Protein AF-A0AAE0W6Z3-F1 (afdb_monome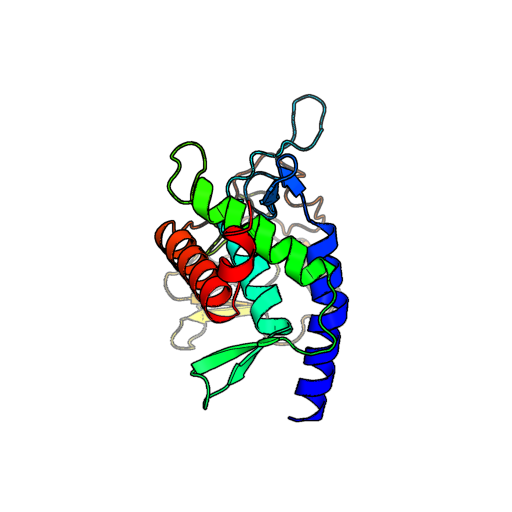r)

Organism: NCBI:txid2493646

Secondary structure (DSSP, 8-state):
-HHHHHHHHHHIIIIIHHHHHHT-EEETTTEEE---STTSSEE-TTSPEE---TTHHHHHHHHHHHHHHHHEEEETTTTEEEE-TT--HHHHHHHHHHHHHHHHHTT-TTS-----SEE-S--STTT-PPPP-SEEEETTSPBPSS-GGG----TTEEEE--S---HHHHHHHTTS-BTTB--------TTSS-----EE--HHHHHHHHHHHHHHHHHTTTHHHHTT-

pLDDT: mean 87.76, std 11.41, range [39.81, 98.56]

Solvent-accessible surface area (backbone atoms only — not comparable to full-atom values): 13330 Å² total; per-residue (Å²): 107,70,70,57,51,54,54,48,50,50,45,41,60,47,55,49,44,53,52,55,64,72,53,64,39,73,55,76,95,66,24,30,44,27,65,74,78,46,41,52,79,46,64,50,100,85,70,44,74,40,76,69,42,34,17,24,55,28,45,31,17,49,52,38,41,52,52,48,65,63,40,35,47,79,37,83,85,79,73,28,41,44,69,46,92,84,56,55,68,64,59,56,53,50,42,54,19,29,46,46,35,46,75,72,40,70,86,38,86,90,51,51,47,32,44,73,78,41,67,57,97,36,42,38,77,90,56,57,53,37,65,82,61,80,40,52,25,32,80,87,74,44,72,57,90,77,58,82,68,71,53,69,92,58,91,64,57,49,71,41,71,71,87,79,77,56,67,74,58,48,62,54,46,56,76,40,49,26,81,88,32,61,39,72,88,74,85,79,57,82,80,68,53,98,61,57,69,56,62,42,62,42,50,68,55,26,53,51,44,35,50,50,24,50,50,50,40,52,45,52,51,51,64,73,65,67,74,75,117

Structure (mmCIF, N/CA/C/O backbone):
data_AF-A0AAE0W6Z3-F1
#
_entry.id   AF-A0AAE0W6Z3-F1
#
loop_
_atom_site.group_PDB
_atom_site.id
_atom_site.type_symbol
_atom_site.label_atom_id
_atom_site.label_alt_id
_atom_site.label_comp_id
_atom_site.label_asym_id
_atom_site.label_entity_id
_atom_site.label_seq_id
_atom_site.pdbx_PDB_ins_code
_atom_site.Cartn_x
_atom_site.Cartn_y
_atom_site.Cartn_z
_atom_site.occupancy
_atom_site.B_iso_or_equiv
_atom_site.auth_seq_id
_atom_site.auth_comp_id
_atom_site.auth_asym_id
_atom_site.auth_atom_id
_atom_site.pdbx_PDB_model_num
ATOM 1 N N . MET A 1 1 ? -20.190 -15.561 -9.471 1.00 56.50 1 MET A N 1
ATOM 2 C CA . MET A 1 1 ? -20.103 -14.512 -8.435 1.00 56.50 1 MET A CA 1
ATOM 3 C C . MET A 1 1 ? -19.975 -15.105 -7.040 1.00 56.50 1 MET A C 1
ATOM 5 O O . MET A 1 1 ? -18.873 -15.016 -6.538 1.00 56.50 1 MET A O 1
ATOM 9 N N . ARG A 1 2 ? -20.969 -15.828 -6.494 1.00 62.75 2 ARG A N 1
ATOM 10 C CA . ARG A 1 2 ? -20.892 -16.453 -5.147 1.00 62.75 2 ARG A CA 1
ATOM 11 C C . ARG A 1 2 ? -19.582 -17.198 -4.839 1.00 62.75 2 ARG A C 1
ATOM 13 O O . ARG A 1 2 ? -18.903 -16.864 -3.891 1.00 62.75 2 ARG A O 1
ATOM 20 N N . LYS A 1 3 ? -19.139 -18.093 -5.733 1.00 66.00 3 LYS A N 1
ATOM 21 C CA . LYS A 1 3 ? -17.865 -18.818 -5.553 1.00 66.00 3 LYS A CA 1
ATOM 22 C C . LYS A 1 3 ? -16.633 -17.907 -5.457 1.00 66.00 3 LYS A C 1
ATOM 24 O O . LYS A 1 3 ? -15.701 -18.238 -4.746 1.00 66.00 3 LYS A O 1
ATOM 29 N N . VAL A 1 4 ? -16.602 -16.799 -6.199 1.00 68.69 4 VAL A N 1
ATOM 30 C CA . VAL A 1 4 ? -15.462 -15.862 -6.184 1.00 68.69 4 VAL A CA 1
ATOM 31 C C . VAL A 1 4 ? -15.456 -15.070 -4.882 1.00 68.69 4 VAL A C 1
ATOM 33 O O . VAL A 1 4 ? -14.401 -14.886 -4.295 1.00 68.69 4 VAL A O 1
ATOM 36 N N . GLU A 1 5 ? -16.632 -14.659 -4.414 1.00 69.75 5 GLU A N 1
ATOM 37 C CA . GLU A 1 5 ? -16.813 -13.997 -3.122 1.00 69.75 5 GLU A CA 1
ATOM 38 C C . GLU A 1 5 ? -16.400 -14.910 -1.961 1.00 69.75 5 GLU A C 1
ATOM 40 O O . GLU A 1 5 ? -15.640 -14.476 -1.103 1.00 69.75 5 GLU A O 1
ATOM 45 N N . ASP A 1 6 ? -16.775 -16.193 -2.003 1.00 75.00 6 ASP A N 1
ATOM 46 C CA . ASP A 1 6 ? -16.373 -17.183 -0.997 1.00 75.00 6 ASP A CA 1
ATOM 47 C C . ASP A 1 6 ? -14.843 -17.398 -0.988 1.00 75.00 6 ASP A C 1
ATOM 49 O O . ASP A 1 6 ? -14.209 -17.367 0.066 1.00 75.00 6 ASP A O 1
ATOM 53 N N . TYR A 1 7 ? -14.215 -17.569 -2.162 1.00 75.12 7 TYR A N 1
ATOM 54 C CA . TYR A 1 7 ? -12.759 -17.761 -2.258 1.00 75.12 7 TYR A CA 1
ATOM 55 C C . TYR A 1 7 ? -11.965 -16.520 -1.840 1.00 75.12 7 TYR A C 1
ATOM 57 O O . TYR A 1 7 ? -10.951 -16.641 -1.149 1.00 75.12 7 TYR A O 1
ATOM 65 N N . LEU A 1 8 ? -12.402 -15.331 -2.262 1.00 82.31 8 LEU A N 1
ATOM 66 C CA . LEU A 1 8 ? -11.745 -14.083 -1.888 1.00 82.31 8 LEU A CA 1
ATOM 67 C C . LEU A 1 8 ? -11.961 -13.782 -0.405 1.00 82.31 8 LEU A C 1
ATOM 69 O O . LEU A 1 8 ? -10.999 -13.436 0.271 1.00 82.31 8 LEU A O 1
ATOM 73 N N . GLY A 1 9 ? -13.172 -13.981 0.115 1.00 81.44 9 GLY A N 1
ATOM 74 C CA . GLY A 1 9 ? -13.491 -13.800 1.529 1.00 81.44 9 GLY A CA 1
ATOM 75 C C . GLY A 1 9 ? -12.604 -14.654 2.433 1.00 81.44 9 GLY A C 1
ATOM 76 O O . GLY A 1 9 ? -11.961 -14.120 3.335 1.00 81.44 9 GLY A O 1
ATOM 77 N N . GLU A 1 10 ? -12.474 -15.952 2.140 1.00 84.44 10 GLU A N 1
ATOM 78 C CA . GLU A 1 10 ? -11.577 -16.845 2.887 1.00 84.44 10 GLU A CA 1
ATOM 79 C C . GLU A 1 10 ? -10.108 -16.423 2.774 1.00 84.44 10 GLU A C 1
ATOM 81 O O . GLU A 1 10 ? -9.384 -16.416 3.770 1.00 84.44 10 GLU A O 1
ATOM 86 N N . SER A 1 11 ? -9.647 -16.034 1.582 1.00 90.38 11 SER A N 1
ATOM 87 C CA . SER A 1 11 ? -8.261 -15.591 1.404 1.00 90.38 11 SER A CA 1
ATOM 88 C C . SER A 1 11 ? -7.967 -14.283 2.148 1.00 90.38 11 SER A C 1
ATOM 90 O O . SER A 1 11 ? -6.864 -14.114 2.666 1.00 90.38 11 SER A O 1
ATOM 92 N N . LEU A 1 12 ? -8.928 -13.360 2.229 1.00 91.56 12 LEU A N 1
ATOM 93 C CA . LEU A 1 12 ? -8.781 -12.107 2.972 1.00 91.56 12 LEU A CA 1
ATOM 94 C C . LEU A 1 12 ? -8.795 -12.361 4.488 1.00 91.56 12 LEU A C 1
ATOM 96 O O . LEU A 1 12 ? -7.891 -11.928 5.210 1.00 91.56 12 LEU A O 1
ATOM 100 N N . LYS A 1 13 ? -9.770 -13.133 4.978 1.00 93.94 13 LYS A N 1
ATOM 101 C CA . LYS A 1 13 ? -9.876 -13.481 6.401 1.00 93.94 13 LYS A CA 1
ATOM 102 C C . LYS A 1 13 ? -8.697 -14.312 6.895 1.00 93.94 13 LYS A C 1
ATOM 104 O O . LYS A 1 13 ? -8.252 -14.115 8.016 1.00 93.94 13 LYS A O 1
ATOM 109 N N . ARG A 1 14 ? -8.144 -15.208 6.076 1.00 92.12 14 ARG A N 1
ATOM 110 C CA . ARG A 1 14 ? -6.993 -16.033 6.474 1.00 92.12 14 ARG A CA 1
ATOM 111 C C . ARG A 1 14 ? -5.668 -15.379 6.123 1.00 92.12 14 ARG A C 1
ATOM 113 O O . A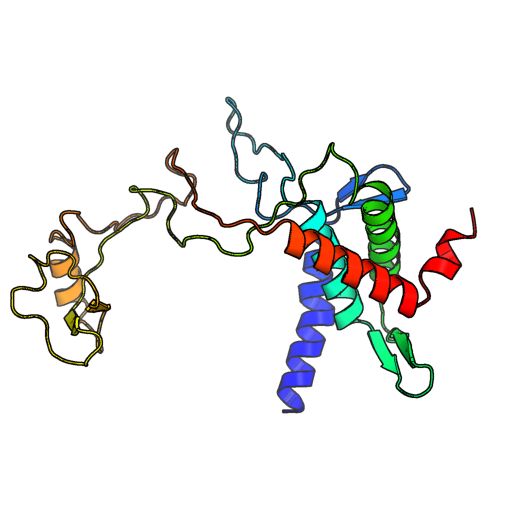RG A 1 14 ? -4.937 -14.948 7.007 1.00 92.12 14 ARG A O 1
ATOM 120 N N . ASN A 1 15 ? -5.354 -15.314 4.833 1.00 94.06 15 ASN A N 1
ATOM 121 C CA . ASN A 1 15 ? -4.004 -15.006 4.375 1.00 94.06 15 ASN A CA 1
ATOM 122 C C . ASN A 1 15 ? -3.688 -13.525 4.560 1.00 94.06 15 ASN A C 1
ATOM 124 O O . ASN A 1 15 ? -2.682 -13.208 5.179 1.00 94.06 15 ASN A O 1
ATOM 128 N N . MET A 1 16 ? -4.561 -12.622 4.100 1.00 95.50 16 MET A N 1
ATOM 129 C CA . MET A 1 16 ? -4.317 -11.183 4.255 1.00 95.50 16 MET A CA 1
ATOM 130 C C . MET A 1 16 ? -4.282 -10.785 5.734 1.00 95.50 16 MET A C 1
ATOM 132 O O . MET A 1 16 ? -3.380 -10.060 6.144 1.00 95.50 16 MET A O 1
ATOM 136 N N . THR A 1 17 ? -5.218 -11.287 6.546 1.00 97.12 17 THR A N 1
ATOM 137 C CA . THR A 1 17 ? -5.231 -11.010 7.991 1.00 97.12 17 THR A CA 1
ATOM 138 C C . THR A 1 17 ? -3.953 -11.510 8.660 1.00 97.12 17 THR A C 1
ATOM 140 O O . THR A 1 17 ? -3.298 -10.734 9.347 1.00 97.12 17 THR A O 1
ATOM 143 N N . ALA A 1 18 ? -3.545 -12.761 8.419 1.00 96.62 18 ALA A N 1
ATOM 144 C CA . ALA A 1 18 ? -2.305 -13.296 8.979 1.00 96.62 18 ALA A CA 1
ATOM 145 C C . ALA A 1 18 ? -1.075 -12.494 8.529 1.00 96.62 18 ALA A C 1
ATOM 147 O O . ALA A 1 18 ? -0.205 -12.202 9.345 1.00 96.62 18 ALA A O 1
ATOM 148 N N . THR A 1 19 ? -1.018 -12.096 7.254 1.00 96.00 19 THR A N 1
ATOM 149 C CA . THR A 1 19 ? 0.045 -11.230 6.740 1.00 96.00 19 THR A CA 1
ATOM 150 C C . THR A 1 19 ? 0.075 -9.911 7.501 1.00 96.00 19 THR A C 1
ATOM 152 O O . THR A 1 19 ? 1.105 -9.611 8.087 1.00 96.00 19 THR A O 1
ATOM 155 N N . ILE A 1 20 ? -1.035 -9.168 7.573 1.00 97.38 20 ILE A N 1
ATOM 156 C CA . ILE A 1 20 ? -1.089 -7.879 8.283 1.00 97.38 20 ILE A CA 1
ATOM 157 C C . ILE A 1 20 ? -0.659 -8.050 9.743 1.00 97.38 20 ILE A C 1
ATOM 159 O O . ILE A 1 20 ? 0.206 -7.318 10.209 1.00 97.38 20 ILE A O 1
ATOM 163 N N . LEU A 1 21 ? -1.200 -9.039 10.462 1.00 97.50 21 LEU A N 1
ATOM 164 C CA . LEU A 1 21 ? -0.883 -9.244 11.879 1.00 97.50 21 LEU A CA 1
ATOM 165 C C . LEU A 1 21 ? 0.597 -9.588 12.128 1.00 97.50 21 LEU A C 1
ATOM 167 O O . LEU A 1 21 ? 1.125 -9.242 13.182 1.00 97.50 21 LEU A O 1
ATOM 171 N N . ASN A 1 22 ? 1.289 -10.197 11.162 1.00 97.12 22 ASN A N 1
ATOM 172 C CA . ASN A 1 22 ? 2.727 -10.467 11.262 1.00 97.12 22 ASN A CA 1
ATOM 173 C C . ASN A 1 22 ? 3.604 -9.207 11.133 1.00 97.12 22 ASN A C 1
ATOM 175 O O . ASN A 1 22 ? 4.763 -9.249 11.542 1.00 97.12 22 ASN A O 1
ATOM 179 N N . TYR A 1 23 ? 3.077 -8.102 10.594 1.00 95.38 23 TYR A N 1
ATOM 180 C CA . TYR A 1 23 ? 3.792 -6.824 10.454 1.00 95.38 23 TYR A CA 1
ATOM 181 C C . TYR A 1 23 ? 3.533 -5.843 11.607 1.00 95.38 23 TYR A C 1
ATOM 183 O O . TYR A 1 23 ? 3.965 -4.696 11.545 1.00 95.38 23 TYR A O 1
ATOM 191 N N . VAL A 1 24 ? 2.834 -6.271 12.662 1.00 97.31 24 VAL A N 1
ATOM 192 C CA . VAL A 1 24 ? 2.564 -5.440 13.843 1.00 97.31 24 VAL A CA 1
ATOM 193 C C . VAL A 1 24 ? 3.869 -4.980 14.496 1.00 97.31 24 VAL A C 1
ATOM 195 O O . VAL A 1 24 ? 4.699 -5.799 14.895 1.00 97.31 24 VAL A O 1
ATOM 198 N N . ILE A 1 25 ? 4.005 -3.667 14.690 1.00 97.06 25 ILE A N 1
ATOM 199 C CA . ILE A 1 25 ? 5.081 -3.066 15.479 1.00 97.06 25 ILE A CA 1
ATOM 200 C C . ILE A 1 25 ? 4.469 -2.403 16.714 1.00 97.06 25 ILE A C 1
ATOM 202 O O . ILE A 1 25 ? 3.570 -1.569 16.609 1.00 97.06 25 ILE A O 1
ATOM 206 N N . TYR A 1 26 ? 4.945 -2.788 17.898 1.00 96.88 26 TYR A N 1
ATOM 207 C CA . TYR A 1 26 ? 4.467 -2.247 19.170 1.00 96.88 26 TYR A CA 1
ATOM 208 C C . TYR A 1 26 ? 5.213 -0.959 19.531 1.00 96.88 26 TYR A C 1
ATOM 210 O O . TYR A 1 26 ? 6.441 -0.959 19.629 1.00 96.88 26 TYR A O 1
ATOM 218 N N . ASP A 1 27 ? 4.462 0.109 19.797 1.00 94.12 27 ASP A N 1
ATOM 219 C CA . ASP A 1 27 ? 4.961 1.329 20.434 1.00 94.12 27 ASP A CA 1
ATOM 220 C C . ASP A 1 27 ? 4.498 1.356 21.894 1.00 94.12 27 ASP A C 1
ATOM 222 O O . ASP A 1 27 ? 3.367 1.730 22.237 1.00 94.12 27 ASP A O 1
ATOM 226 N N . GLY A 1 28 ? 5.362 0.833 22.763 1.00 92.62 28 GLY A N 1
ATOM 227 C CA . GLY A 1 28 ? 5.027 0.571 24.155 1.00 92.62 28 GLY A CA 1
ATOM 228 C C . GLY A 1 28 ? 3.864 -0.416 24.305 1.00 92.62 28 GLY A C 1
ATOM 229 O O . GLY A 1 28 ? 3.685 -1.341 23.516 1.00 92.62 28 GLY A O 1
ATOM 230 N N . ASN A 1 29 ? 3.064 -0.226 25.357 1.00 90.25 29 ASN A N 1
ATOM 231 C CA . ASN A 1 29 ? 1.968 -1.139 25.693 1.00 90.25 29 ASN A CA 1
ATOM 232 C C . ASN A 1 29 ? 0.617 -0.716 25.110 1.00 90.25 29 ASN A C 1
ATOM 234 O O . ASN A 1 29 ? -0.351 -1.455 25.268 1.00 90.25 29 ASN A O 1
ATOM 238 N N . THR A 1 30 ? 0.494 0.463 24.501 1.00 93.69 30 THR A N 1
ATOM 239 C CA . THR A 1 30 ? -0.811 1.077 24.182 1.00 93.69 30 THR A CA 1
ATOM 240 C C . THR A 1 30 ? -1.022 1.350 22.700 1.00 93.69 30 THR A C 1
ATOM 242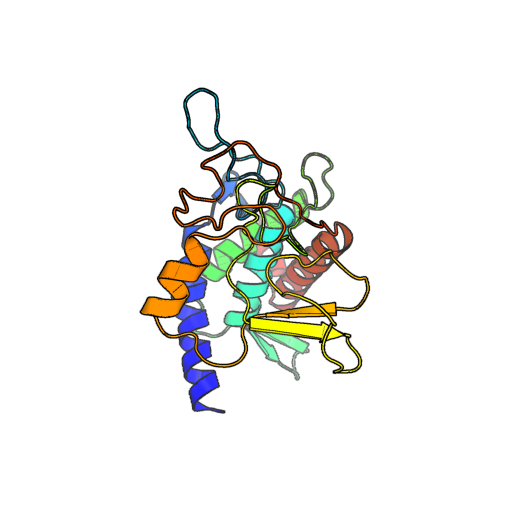 O O . THR A 1 30 ? -2.159 1.620 22.313 1.00 93.69 30 THR A O 1
ATOM 245 N N . MET A 1 31 ? 0.018 1.256 21.875 1.00 97.50 31 MET A N 1
ATOM 246 C CA . MET A 1 31 ? -0.036 1.633 20.468 1.00 97.50 31 MET A CA 1
ATOM 247 C C . MET A 1 31 ? 0.596 0.558 19.585 1.00 97.50 31 MET A C 1
ATOM 249 O O . MET A 1 31 ? 1.551 -0.112 19.975 1.00 97.50 31 MET A O 1
ATOM 253 N N . ILE A 1 32 ? 0.022 0.386 18.396 1.00 98.38 32 ILE A N 1
ATOM 254 C CA . ILE A 1 32 ? 0.547 -0.474 17.335 1.00 98.38 32 ILE A CA 1
ATOM 255 C C . ILE A 1 32 ? 0.595 0.349 16.056 1.00 98.38 32 ILE A C 1
ATOM 257 O O . ILE A 1 32 ? -0.394 0.991 15.710 1.00 98.38 32 ILE A O 1
ATOM 261 N N . TYR A 1 33 ? 1.695 0.277 15.322 1.00 97.75 33 TYR A N 1
ATOM 262 C CA . TYR A 1 33 ? 1.806 0.860 13.991 1.00 97.75 33 TYR A CA 1
ATOM 263 C C . TYR A 1 33 ? 2.352 -0.155 12.988 1.00 97.75 33 TYR A C 1
ATOM 265 O O . TYR A 1 33 ? 2.742 -1.269 13.345 1.00 97.75 33 TYR A O 1
ATOM 273 N N . PHE A 1 34 ? 2.336 0.254 11.724 1.00 96.62 34 PHE A N 1
ATOM 274 C CA . PHE A 1 34 ? 2.829 -0.507 10.587 1.00 96.62 34 PHE A CA 1
ATOM 275 C C . PHE A 1 34 ? 3.697 0.395 9.714 1.00 96.62 34 PHE A C 1
ATOM 277 O O . PHE A 1 34 ? 3.310 1.536 9.460 1.00 96.62 34 PHE A O 1
ATOM 284 N N . ASP A 1 35 ? 4.806 -0.162 9.240 1.00 93.50 35 ASP A N 1
ATOM 285 C CA . ASP A 1 35 ? 5.730 0.418 8.262 1.00 93.50 35 ASP A CA 1
ATOM 286 C C . ASP A 1 35 ? 5.777 -0.542 7.054 1.00 93.50 35 ASP A C 1
ATOM 288 O O . ASP A 1 35 ? 5.647 -1.758 7.258 1.00 93.50 35 ASP A O 1
ATOM 292 N N . ASP A 1 36 ? 5.882 -0.031 5.823 1.00 87.06 36 ASP A N 1
ATOM 293 C CA . ASP A 1 36 ? 5.908 -0.874 4.614 1.00 87.06 36 ASP A CA 1
ATOM 294 C C . ASP A 1 36 ? 6.850 -0.354 3.513 1.00 87.06 36 ASP A C 1
ATOM 296 O O . ASP A 1 36 ? 7.924 -0.919 3.296 1.00 87.06 36 ASP A O 1
ATOM 300 N N . PHE A 1 37 ? 6.449 0.680 2.763 1.00 83.94 37 PHE A N 1
ATOM 301 C CA . PHE A 1 37 ? 7.082 1.001 1.482 1.00 83.94 37 PHE A CA 1
ATOM 302 C C . PHE A 1 37 ? 8.094 2.148 1.581 1.00 83.94 37 PHE A C 1
ATOM 304 O O . PHE A 1 37 ? 9.231 2.012 1.121 1.00 83.94 37 PHE A O 1
ATOM 311 N N . LEU A 1 38 ? 7.701 3.296 2.141 1.00 86.69 38 LEU A N 1
ATOM 312 C CA . LEU A 1 38 ? 8.572 4.472 2.222 1.00 86.69 38 LEU A CA 1
ATOM 313 C C . LEU A 1 38 ? 9.407 4.476 3.503 1.00 86.69 38 LEU A C 1
ATOM 315 O O . LEU A 1 38 ? 8.882 4.546 4.616 1.00 86.69 38 LEU A O 1
ATOM 319 N N . GLY A 1 39 ? 10.727 4.502 3.320 1.00 81.44 39 GLY A N 1
ATOM 320 C CA . GLY A 1 39 ? 11.687 4.644 4.409 1.00 81.44 39 GLY A CA 1
ATOM 321 C C . GLY A 1 39 ? 12.171 3.331 5.025 1.00 81.44 39 GLY A C 1
ATOM 322 O O . GLY A 1 39 ? 12.855 3.398 6.038 1.00 81.44 39 GLY A O 1
ATOM 323 N N . ASP A 1 40 ? 11.866 2.171 4.432 1.00 77.06 40 ASP A N 1
ATOM 324 C CA . ASP A 1 40 ? 12.232 0.847 4.978 1.00 77.06 40 ASP A CA 1
ATOM 325 C C . ASP A 1 40 ? 13.210 0.049 4.098 1.00 77.06 40 ASP A C 1
ATOM 327 O O . ASP A 1 40 ? 13.464 -1.132 4.341 1.00 77.06 40 ASP A O 1
ATOM 331 N N . GLY A 1 41 ? 13.749 0.671 3.046 1.00 75.88 41 GLY A N 1
ATOM 332 C CA . GLY A 1 41 ? 14.627 0.021 2.066 1.00 75.88 41 GLY A CA 1
ATOM 333 C C . GLY A 1 41 ? 16.068 0.530 2.038 1.00 75.88 41 GLY A C 1
ATOM 334 O O . GLY A 1 41 ? 16.887 -0.047 1.318 1.00 75.88 41 GLY A O 1
ATOM 335 N N . ASP A 1 42 ? 16.371 1.594 2.783 1.00 78.62 42 ASP A N 1
ATOM 336 C CA . ASP A 1 42 ? 17.693 2.221 2.795 1.00 78.62 42 ASP A CA 1
ATOM 337 C C . ASP A 1 42 ? 18.677 1.421 3.648 1.00 78.62 42 ASP A C 1
ATOM 339 O O . ASP A 1 42 ? 18.282 0.734 4.589 1.00 78.62 42 ASP A O 1
ATOM 343 N N . LEU A 1 43 ? 19.966 1.498 3.312 1.00 82.94 43 LEU A N 1
ATOM 344 C CA . LEU A 1 43 ? 21.032 0.778 4.006 1.00 82.94 43 LEU A CA 1
ATOM 345 C C . LEU A 1 43 ? 21.987 1.756 4.700 1.00 82.94 43 LEU A C 1
ATOM 347 O O . LEU A 1 43 ? 22.340 2.790 4.129 1.00 82.94 43 LEU A O 1
ATOM 351 N N . ASP A 1 44 ? 22.417 1.422 5.915 1.00 83.69 44 ASP A N 1
ATOM 352 C CA . ASP A 1 44 ? 23.492 2.132 6.613 1.00 83.69 44 ASP A CA 1
ATOM 353 C C . ASP A 1 44 ? 24.886 1.766 6.060 1.00 83.69 44 ASP A C 1
ATOM 355 O O . ASP A 1 44 ? 25.029 0.981 5.117 1.00 83.69 44 ASP A O 1
ATOM 359 N N . ALA A 1 45 ? 25.940 2.361 6.630 1.00 87.81 45 ALA A N 1
ATOM 360 C CA . ALA A 1 45 ? 27.322 2.119 6.205 1.00 87.81 45 ALA A CA 1
ATOM 361 C C . ALA A 1 45 ? 27.780 0.665 6.442 1.00 87.81 45 ALA A C 1
ATOM 363 O O . ALA A 1 45 ? 28.740 0.203 5.821 1.00 87.81 45 ALA A O 1
ATOM 364 N N . GLU A 1 46 ? 27.083 -0.055 7.318 1.00 90.75 46 GLU A N 1
ATOM 365 C CA . GLU A 1 46 ? 27.291 -1.452 7.676 1.00 90.75 46 GLU A CA 1
ATOM 366 C C . GLU A 1 46 ? 26.360 -2.406 6.903 1.00 90.75 46 GLU A C 1
ATOM 368 O O . GLU A 1 46 ? 26.382 -3.614 7.147 1.00 90.75 46 GLU A O 1
ATOM 373 N N . ASN A 1 47 ? 25.601 -1.889 5.929 1.00 82.69 47 ASN A N 1
ATOM 374 C CA . ASN A 1 47 ? 24.677 -2.632 5.075 1.00 82.69 47 ASN A CA 1
ATOM 375 C C . ASN A 1 47 ? 23.465 -3.230 5.827 1.00 82.69 47 ASN A C 1
ATOM 377 O O . ASN A 1 47 ? 22.899 -4.238 5.392 1.00 82.69 47 ASN A O 1
ATOM 381 N N . ASN A 1 48 ? 23.044 -2.613 6.935 1.00 85.94 48 ASN A N 1
ATOM 382 C CA . ASN A 1 48 ? 21.788 -2.922 7.620 1.00 85.94 48 ASN A CA 1
ATOM 383 C C . ASN A 1 48 ? 20.661 -2.015 7.126 1.00 85.94 48 ASN A C 1
ATOM 385 O O . ASN A 1 48 ? 20.880 -0.846 6.822 1.00 85.94 48 ASN A O 1
ATOM 389 N N . THR A 1 49 ? 19.436 -2.537 7.112 1.00 82.50 49 THR A N 1
ATOM 390 C CA . THR A 1 49 ? 18.246 -1.761 6.756 1.00 82.50 49 THR A CA 1
ATOM 391 C C . THR A 1 49 ? 17.938 -0.686 7.796 1.00 82.50 49 THR A C 1
ATOM 393 O O . THR A 1 49 ? 17.740 -0.990 8.974 1.00 82.50 49 THR A O 1
ATOM 396 N N . ILE A 1 50 ? 17.836 0.561 7.345 1.00 85.38 50 ILE A N 1
ATOM 397 C CA . ILE A 1 50 ? 17.353 1.693 8.130 1.00 85.38 50 ILE A CA 1
ATOM 398 C C . ILE A 1 50 ? 15.832 1.775 7.980 1.00 85.38 50 ILE A C 1
ATOM 400 O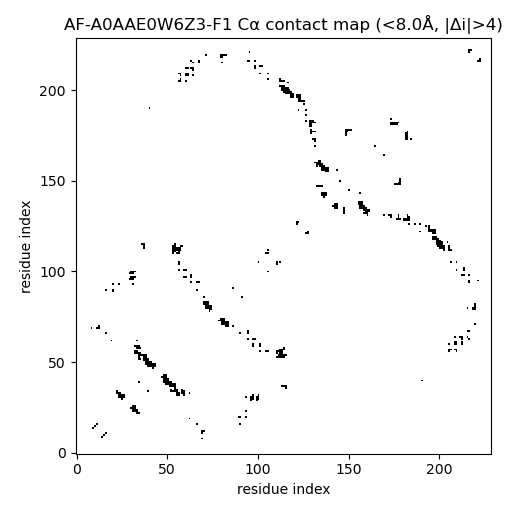 O . ILE A 1 50 ? 15.306 1.630 6.880 1.00 85.38 50 ILE A O 1
ATOM 404 N N . LYS A 1 51 ? 15.138 2.015 9.098 1.00 86.81 51 LYS A N 1
ATOM 405 C CA . LYS A 1 51 ? 13.685 2.214 9.144 1.00 86.81 51 LYS A CA 1
ATOM 406 C C . LYS A 1 51 ? 13.350 3.638 9.559 1.00 86.81 51 LYS A C 1
ATOM 408 O O . LYS A 1 51 ? 13.384 3.975 10.744 1.00 86.81 51 LYS A O 1
ATOM 413 N N . TYR A 1 52 ? 13.033 4.470 8.581 1.00 88.44 52 TYR A N 1
ATOM 414 C CA . TYR A 1 52 ? 12.546 5.828 8.783 1.00 88.44 52 TYR A CA 1
ATOM 415 C C . TYR A 1 52 ? 11.029 5.862 9.028 1.00 88.44 52 TYR A C 1
ATOM 417 O O . TYR A 1 52 ? 10.564 6.739 9.757 1.00 88.44 52 TYR A O 1
ATOM 425 N N . GLY A 1 53 ? 10.270 4.893 8.492 1.00 90.81 53 GLY A N 1
ATOM 426 C CA . GLY A 1 53 ? 8.810 4.814 8.630 1.00 90.81 53 GLY A CA 1
ATOM 427 C C . GLY A 1 53 ? 8.101 6.045 8.070 1.00 90.81 53 GLY A C 1
ATOM 428 O O . GLY A 1 53 ? 7.269 6.661 8.741 1.00 90.81 53 GLY A O 1
ATOM 429 N N . GLU A 1 54 ? 8.470 6.452 6.857 1.00 92.44 54 GLU A N 1
ATOM 430 C CA . GLU A 1 54 ? 7.977 7.689 6.252 1.00 92.44 54 GLU A CA 1
ATOM 431 C C . GLU A 1 54 ? 6.501 7.581 5.848 1.00 92.44 54 GLU A C 1
ATOM 433 O O . GLU A 1 54 ? 5.795 8.589 5.859 1.00 92.44 54 GLU A O 1
ATOM 438 N N . ASP A 1 55 ? 6.008 6.372 5.554 1.00 94.31 55 ASP A N 1
ATOM 439 C CA . ASP A 1 55 ? 4.590 6.103 5.284 1.00 94.31 55 ASP A CA 1
ATOM 440 C C . ASP A 1 55 ? 3.804 5.541 6.478 1.00 94.31 55 ASP A C 1
ATOM 442 O O . ASP A 1 55 ? 2.627 5.204 6.333 1.00 94.31 55 ASP A O 1
ATOM 446 N N . ARG A 1 56 ? 4.395 5.507 7.680 1.00 96.19 56 ARG A N 1
ATOM 447 C CA . ARG A 1 56 ? 3.829 4.867 8.882 1.00 96.19 56 ARG A CA 1
ATOM 448 C C . ARG A 1 56 ? 2.371 5.226 9.155 1.00 96.19 56 ARG A C 1
ATOM 450 O O . ARG A 1 56 ? 1.548 4.362 9.466 1.00 96.19 56 ARG A O 1
ATOM 457 N N . LEU A 1 57 ? 2.030 6.513 9.045 1.00 97.69 57 LEU A N 1
ATOM 458 C CA . LEU A 1 57 ? 0.658 6.995 9.239 1.00 97.69 57 LEU A CA 1
ATOM 459 C C . LEU A 1 57 ? -0.299 6.389 8.202 1.00 97.69 57 LEU A C 1
ATOM 461 O O . LEU A 1 57 ? -1.376 5.903 8.553 1.00 97.69 57 LEU A O 1
ATOM 465 N N . TYR A 1 58 ? 0.106 6.390 6.933 1.00 97.31 58 TYR A N 1
ATOM 466 C CA . TYR A 1 58 ? -0.681 5.850 5.833 1.00 97.31 58 TYR A CA 1
ATOM 467 C C . TYR A 1 58 ? -0.828 4.330 5.939 1.00 97.31 58 TYR A C 1
ATOM 469 O O . TYR A 1 58 ? -1.948 3.819 5.904 1.00 97.31 58 TYR A O 1
ATOM 477 N N . THR A 1 59 ? 0.278 3.616 6.132 1.00 97.12 59 THR A N 1
ATOM 478 C CA . THR A 1 59 ? 0.319 2.154 6.237 1.00 97.12 59 THR A CA 1
ATOM 479 C C . THR A 1 59 ? -0.520 1.672 7.420 1.00 97.12 59 THR A C 1
ATOM 481 O O . THR A 1 59 ? -1.352 0.773 7.274 1.00 97.12 59 THR A O 1
ATOM 484 N N . THR A 1 60 ? -0.430 2.355 8.566 1.00 98.38 60 THR A N 1
ATOM 485 C CA . THR A 1 60 ? -1.272 2.056 9.733 1.00 98.38 60 THR A CA 1
ATOM 486 C C . THR A 1 60 ? -2.760 2.279 9.449 1.00 98.38 60 THR A C 1
ATOM 488 O O . THR A 1 60 ? -3.596 1.438 9.793 1.00 98.38 60 THR A O 1
ATOM 491 N N . ALA A 1 61 ? -3.124 3.371 8.770 1.00 98.44 61 ALA A N 1
ATOM 492 C CA . ALA A 1 61 ? -4.509 3.616 8.366 1.00 98.44 61 ALA A CA 1
ATOM 493 C C . ALA A 1 61 ? -5.031 2.563 7.376 1.00 98.44 61 ALA A C 1
ATOM 495 O O . ALA A 1 61 ? -6.197 2.160 7.455 1.00 98.44 61 ALA A O 1
ATOM 496 N N . MET A 1 62 ? -4.188 2.094 6.456 1.00 98.19 62 MET A N 1
ATOM 497 C CA . MET A 1 62 ? -4.542 1.040 5.507 1.00 98.19 62 MET A CA 1
ATOM 498 C C . MET A 1 62 ? -4.759 -0.303 6.203 1.00 98.19 62 MET A C 1
ATOM 500 O O . MET A 1 62 ? -5.762 -0.957 5.918 1.00 98.19 62 MET A O 1
ATOM 504 N N . ALA A 1 63 ? -3.910 -0.671 7.167 1.00 98.25 63 ALA A N 1
ATOM 505 C CA . ALA A 1 63 ? -4.081 -1.885 7.962 1.00 98.25 63 ALA A CA 1
ATOM 506 C C . ALA A 1 63 ? -5.430 -1.897 8.703 1.00 98.25 63 ALA A C 1
ATOM 508 O O . ALA A 1 63 ? -6.196 -2.855 8.581 1.00 98.25 63 ALA A O 1
ATOM 509 N N . ILE A 1 64 ? -5.786 -0.801 9.387 1.00 98.56 64 ILE A N 1
ATOM 510 C CA . ILE A 1 64 ? -7.092 -0.667 10.059 1.00 98.56 64 ILE A CA 1
ATOM 511 C C . ILE A 1 64 ? -8.239 -0.796 9.050 1.00 98.56 64 ILE A C 1
ATOM 513 O O . ILE A 1 64 ? -9.184 -1.557 9.266 1.00 98.56 64 ILE A O 1
ATOM 517 N N . ASN A 1 65 ? -8.168 -0.062 7.935 1.00 98.44 65 ASN A N 1
ATOM 518 C CA . ASN A 1 65 ? -9.204 -0.103 6.908 1.00 98.44 65 ASN A CA 1
ATOM 519 C C . ASN A 1 65 ? -9.386 -1.510 6.331 1.00 98.44 65 ASN A C 1
ATOM 521 O O . ASN A 1 65 ? -10.530 -1.934 6.154 1.00 98.44 65 ASN A O 1
ATOM 525 N N . ALA A 1 66 ? -8.296 -2.222 6.049 1.00 97.81 66 ALA A N 1
ATOM 526 C CA . ALA A 1 66 ? -8.317 -3.573 5.503 1.00 97.81 66 ALA A CA 1
ATOM 527 C C . ALA A 1 66 ? -8.916 -4.572 6.500 1.00 97.81 66 ALA A C 1
ATOM 529 O O . ALA A 1 66 ? -9.830 -5.315 6.139 1.00 97.81 66 ALA A O 1
ATOM 530 N N . LEU A 1 67 ? -8.471 -4.543 7.761 1.00 98.00 67 LEU A N 1
ATOM 531 C CA . LEU A 1 67 ? -8.964 -5.449 8.797 1.00 98.00 67 LEU A CA 1
ATOM 532 C C . LEU A 1 67 ? -10.455 -5.225 9.088 1.00 98.00 67 LEU A C 1
ATOM 534 O O . LEU A 1 67 ? -11.219 -6.186 9.056 1.00 98.00 67 LEU A O 1
ATOM 538 N N . ILE A 1 68 ? -10.904 -3.974 9.271 1.00 97.44 68 ILE A N 1
ATOM 539 C CA . ILE A 1 68 ? -12.334 -3.692 9.497 1.00 97.44 68 ILE A CA 1
ATOM 540 C C . ILE A 1 68 ? -13.172 -4.122 8.287 1.00 97.44 68 ILE A C 1
ATOM 542 O O . ILE A 1 68 ? -14.215 -4.739 8.452 1.00 97.44 68 ILE A O 1
ATOM 546 N N . THR A 1 69 ? -12.729 -3.820 7.064 1.00 95.75 69 THR A N 1
ATOM 547 C CA . THR A 1 69 ? -13.500 -4.163 5.850 1.00 95.75 69 THR A CA 1
ATOM 548 C C . THR A 1 69 ? -13.584 -5.676 5.627 1.00 95.75 69 THR A C 1
ATOM 550 O O . THR A 1 69 ? -14.525 -6.152 5.004 1.00 95.75 69 THR A O 1
ATOM 553 N N . THR A 1 70 ? -12.612 -6.432 6.136 1.00 95.88 70 THR A N 1
ATOM 554 C CA . THR A 1 70 ? -12.575 -7.896 6.020 1.00 95.88 70 THR A CA 1
ATOM 555 C C . THR A 1 70 ? -13.467 -8.584 7.046 1.00 95.88 70 THR A C 1
ATOM 557 O O . THR A 1 70 ? -14.076 -9.609 6.744 1.00 95.88 70 THR A O 1
ATOM 560 N N . TRP A 1 71 ? -13.536 -8.027 8.256 1.00 96.19 71 TRP A N 1
ATOM 561 C CA . TRP A 1 71 ? -14.147 -8.677 9.415 1.00 96.19 71 TRP A CA 1
ATOM 562 C C . TRP A 1 71 ? -15.448 -8.031 9.892 1.00 96.19 71 TRP A C 1
ATOM 564 O O . TRP A 1 71 ? -16.073 -8.550 10.809 1.00 96.19 71 TRP A O 1
ATOM 574 N N . ALA A 1 72 ? -15.886 -6.925 9.291 1.00 94.94 72 ALA A N 1
ATOM 575 C CA . ALA A 1 72 ? -17.148 -6.283 9.633 1.00 94.94 72 ALA A CA 1
ATOM 576 C C . ALA A 1 72 ? -18.026 -6.041 8.403 1.00 94.94 72 ALA A C 1
ATOM 578 O O . ALA A 1 72 ? -17.549 -5.717 7.315 1.00 94.94 72 ALA A O 1
ATOM 579 N N . VAL A 1 73 ? -19.337 -6.138 8.607 1.00 94.25 73 VAL A N 1
ATOM 580 C CA . VAL A 1 73 ? -20.362 -5.864 7.597 1.00 94.25 73 VAL A CA 1
ATOM 581 C C . VAL A 1 73 ? -21.219 -4.696 8.067 1.00 94.25 73 VAL A C 1
ATOM 583 O O . VAL A 1 73 ? -21.511 -4.555 9.253 1.00 94.25 73 VAL A O 1
ATOM 586 N N . TYR A 1 74 ? -21.618 -3.829 7.140 1.00 94.50 74 TYR A N 1
ATOM 587 C CA . TYR A 1 74 ? -22.530 -2.736 7.455 1.00 94.50 74 TYR A CA 1
ATOM 588 C C . TYR A 1 74 ? -23.957 -3.259 7.627 1.00 94.50 74 TYR A C 1
ATOM 590 O O . TYR A 1 74 ? -24.516 -3.847 6.700 1.00 94.50 74 TYR A O 1
ATOM 598 N N . ASP A 1 75 ? -24.559 -3.013 8.789 1.00 95.19 75 ASP A N 1
ATOM 599 C CA . ASP A 1 75 ? -25.980 -3.256 9.004 1.00 95.19 75 ASP A CA 1
ATOM 600 C C . ASP A 1 75 ? -26.792 -1.986 8.738 1.00 95.19 75 ASP A C 1
ATOM 602 O O . ASP A 1 75 ? -26.702 -0.973 9.437 1.00 95.19 75 ASP A O 1
ATOM 606 N N . GLU A 1 76 ? -27.652 -2.069 7.727 1.00 94.50 76 GLU A N 1
ATOM 607 C CA . GLU A 1 76 ? -28.555 -0.995 7.330 1.00 94.50 76 GLU A CA 1
ATOM 608 C C . GLU A 1 76 ? -29.570 -0.625 8.417 1.00 94.50 76 GLU A C 1
ATOM 610 O O . GLU A 1 76 ? -30.075 0.501 8.409 1.00 94.50 76 GLU A O 1
ATOM 615 N N . LYS A 1 77 ? -29.894 -1.539 9.341 1.00 94.94 77 LYS A N 1
ATOM 616 C CA . LYS A 1 77 ? -30.874 -1.275 10.405 1.00 94.94 77 LYS A CA 1
ATOM 617 C C . LYS A 1 77 ? -30.272 -0.446 11.530 1.00 94.94 77 LYS A C 1
ATOM 619 O O . LYS A 1 77 ? -30.867 0.557 11.921 1.00 94.94 77 LYS A O 1
ATOM 624 N N . THR A 1 78 ? -29.111 -0.845 12.044 1.00 93.06 78 THR A N 1
ATOM 625 C CA . THR A 1 78 ? -28.417 -0.119 13.119 1.00 93.06 78 THR A CA 1
ATOM 626 C C . THR A 1 78 ? -27.567 1.041 12.607 1.00 93.06 78 THR A C 1
ATOM 628 O O . THR A 1 78 ? -27.140 1.875 13.405 1.00 93.06 78 THR A O 1
ATOM 631 N N . LYS A 1 79 ? -27.324 1.117 11.290 1.00 94.19 79 LYS A N 1
ATOM 632 C CA . LYS A 1 79 ? -26.400 2.071 10.655 1.00 94.19 79 LYS A CA 1
ATOM 633 C C . LYS A 1 79 ? -24.982 1.966 11.232 1.00 94.19 79 LYS A C 1
ATOM 635 O O . LYS A 1 79 ? -24.263 2.967 11.336 1.00 94.19 79 LYS A O 1
ATOM 640 N N . SER A 1 80 ? -24.583 0.749 11.604 1.00 95.06 80 SER A N 1
ATOM 641 C CA . SER A 1 80 ? -23.295 0.440 12.223 1.00 95.06 80 SER A CA 1
ATOM 642 C C . SER A 1 80 ? -22.584 -0.712 11.521 1.00 95.06 80 SER A C 1
ATOM 644 O O . SER A 1 80 ? -23.210 -1.549 10.875 1.00 95.06 80 SER A O 1
ATOM 646 N N . LEU A 1 81 ? -21.269 -0.774 11.690 1.00 95.69 81 LEU A N 1
ATOM 647 C CA . LEU A 1 81 ? -20.470 -1.938 11.334 1.00 95.69 81 LEU A CA 1
ATOM 648 C C . LEU A 1 81 ? -20.630 -2.993 12.431 1.00 95.69 81 LEU A C 1
ATOM 650 O O . LEU A 1 81 ? -20.411 -2.701 13.607 1.00 95.69 81 LEU A O 1
ATOM 654 N N . ILE A 1 82 ? -21.033 -4.199 12.042 1.00 95.31 82 ILE A N 1
ATOM 655 C CA . ILE A 1 82 ? -21.164 -5.360 12.922 1.00 95.31 82 ILE A CA 1
ATOM 656 C C . ILE A 1 82 ? -20.039 -6.331 12.584 1.00 95.31 82 ILE A C 1
ATOM 658 O O . ILE A 1 82 ? -19.844 -6.671 11.417 1.00 95.31 82 ILE A O 1
ATOM 662 N N . TRP A 1 83 ? -19.298 -6.743 13.606 1.00 95.12 83 TRP A N 1
ATOM 663 C CA . TRP A 1 83 ? -18.226 -7.720 13.478 1.00 95.12 83 TRP A CA 1
ATOM 664 C C . TRP A 1 83 ? -18.773 -9.108 13.181 1.00 95.12 83 TRP A C 1
ATOM 666 O O . TRP A 1 83 ? -19.807 -9.505 13.719 1.00 95.12 83 TRP A O 1
ATOM 676 N N . ASP A 1 84 ? -18.052 -9.840 12.345 1.00 93.44 84 ASP A N 1
ATOM 677 C CA . ASP A 1 84 ? -18.252 -11.268 12.169 1.00 93.44 84 ASP A CA 1
ATOM 678 C C . ASP A 1 84 ? -17.970 -11.995 13.493 1.00 93.44 84 ASP A C 1
ATOM 680 O O . ASP A 1 84 ? -17.003 -11.666 14.188 1.00 93.44 84 ASP A O 1
ATOM 684 N N . GLU A 1 85 ? -18.802 -12.974 13.846 1.00 92.69 85 GLU A N 1
ATOM 685 C CA . GLU A 1 85 ? -18.669 -13.749 15.086 1.00 92.69 85 GLU A CA 1
ATOM 686 C C . GLU A 1 85 ? -17.349 -14.534 15.139 1.00 92.69 85 GLU A C 1
ATOM 688 O O . GLU A 1 85 ? -16.818 -14.764 16.225 1.00 92.69 85 GLU A O 1
ATOM 693 N N . ASP A 1 86 ? -16.784 -14.871 13.975 1.00 94.19 86 ASP A N 1
ATOM 694 C CA . ASP A 1 86 ? -15.512 -15.585 13.853 1.00 94.19 86 ASP A CA 1
ATOM 695 C C . ASP A 1 86 ? -14.284 -14.650 13.874 1.00 94.19 86 ASP A C 1
ATOM 697 O O . ASP A 1 86 ? -13.161 -15.100 13.626 1.00 94.19 86 ASP A O 1
ATOM 701 N N . THR A 1 87 ? -14.461 -13.347 14.140 1.00 95.50 87 THR A N 1
ATOM 702 C CA . THR A 1 87 ? -13.348 -12.383 14.171 1.00 95.50 87 THR A CA 1
ATOM 703 C C . THR A 1 87 ? -12.345 -12.735 15.277 1.00 95.50 87 THR A C 1
ATOM 705 O O . THR A 1 87 ? -12.715 -12.754 16.455 1.00 95.50 87 THR A O 1
ATOM 708 N N . PRO A 1 88 ? -11.057 -12.963 14.951 1.00 96.00 88 PRO A N 1
ATOM 709 C CA . PRO A 1 88 ? -10.053 -13.275 15.959 1.00 96.00 88 PRO A CA 1
ATOM 710 C C . PRO A 1 88 ? -9.857 -12.116 16.952 1.00 96.00 88 PRO A C 1
ATOM 712 O O . PRO A 1 88 ? -9.807 -10.954 16.530 1.00 96.00 88 PRO A O 1
ATOM 715 N N . PRO A 1 89 ? -9.673 -12.385 18.258 1.00 95.88 89 PRO A N 1
ATOM 716 C CA . PRO A 1 89 ? -9.407 -11.346 19.257 1.00 95.88 89 PRO A CA 1
ATOM 717 C C . PRO A 1 89 ? -8.199 -10.461 18.920 1.00 95.88 89 PRO A C 1
ATOM 719 O O . PRO A 1 89 ? -8.202 -9.262 19.205 1.00 95.88 89 PRO A O 1
ATOM 722 N N . GLU A 1 90 ? -7.182 -11.032 18.276 1.00 97.06 90 GLU A N 1
ATOM 723 C CA . GLU A 1 90 ? -5.982 -10.327 17.829 1.00 97.06 90 GLU A CA 1
ATOM 724 C C . GLU A 1 90 ? -6.317 -9.219 16.825 1.00 97.06 90 GLU A C 1
ATOM 726 O O . GLU A 1 90 ? -5.715 -8.150 16.876 1.00 97.06 90 GLU A O 1
ATOM 731 N N . VAL A 1 91 ? -7.323 -9.419 15.965 1.00 97.31 91 VAL A N 1
ATOM 732 C CA . VAL A 1 91 ? -7.778 -8.393 15.014 1.00 97.31 91 VAL A CA 1
ATOM 733 C C . VAL A 1 91 ? -8.331 -7.183 15.763 1.00 97.31 91 VAL A C 1
ATOM 735 O O . VAL A 1 91 ? -7.924 -6.055 15.484 1.00 97.31 91 VAL A O 1
ATOM 738 N N . HIS A 1 92 ? -9.203 -7.399 16.752 1.00 96.00 92 HIS A N 1
ATOM 739 C CA . HIS A 1 92 ? -9.736 -6.313 17.579 1.00 96.00 92 HIS A CA 1
ATOM 740 C C . HIS A 1 92 ? -8.628 -5.561 18.316 1.00 96.00 92 HIS A C 1
ATOM 742 O O . HIS A 1 92 ? -8.577 -4.331 18.269 1.00 96.00 92 HIS A O 1
ATOM 748 N N . HIS A 1 93 ? -7.722 -6.305 18.951 1.00 96.25 93 HIS A N 1
ATOM 749 C CA . HIS A 1 93 ? -6.603 -5.751 19.703 1.00 96.25 93 HIS A CA 1
ATOM 750 C C . HIS A 1 93 ? -5.699 -4.868 18.835 1.00 96.25 93 HIS A C 1
ATOM 752 O O . HIS A 1 93 ? -5.357 -3.746 19.219 1.00 96.25 93 HIS A O 1
ATOM 758 N N . THR A 1 94 ? -5.338 -5.360 17.648 1.00 98.06 94 THR A N 1
ATOM 759 C CA . THR A 1 94 ? -4.520 -4.625 16.686 1.00 98.06 94 THR A CA 1
ATOM 760 C C . THR A 1 94 ? -5.221 -3.356 16.220 1.00 98.06 94 THR A C 1
ATOM 762 O O . THR A 1 94 ? -4.626 -2.283 16.265 1.00 98.06 94 THR A O 1
ATOM 765 N N . ILE A 1 95 ? -6.498 -3.439 15.840 1.00 98.06 95 ILE A N 1
ATOM 766 C CA . ILE A 1 95 ? -7.268 -2.279 15.374 1.00 98.06 95 ILE A CA 1
ATOM 767 C C . ILE A 1 95 ? -7.374 -1.208 16.461 1.00 98.06 95 ILE A C 1
ATOM 769 O O . ILE A 1 95 ? -7.177 -0.032 16.166 1.00 98.06 95 ILE A O 1
ATOM 773 N N . GLU A 1 96 ? -7.662 -1.591 17.706 1.00 97.44 96 GLU A N 1
ATOM 774 C CA . GLU A 1 96 ? -7.790 -0.651 18.822 1.00 97.44 96 GLU A CA 1
ATOM 775 C C . GLU A 1 96 ? -6.479 0.101 19.081 1.00 97.44 96 GLU A C 1
ATOM 777 O O . GLU A 1 96 ? -6.458 1.334 19.126 1.00 97.44 96 GLU A O 1
ATOM 782 N N . LYS A 1 97 ? -5.360 -0.623 19.191 1.00 98.19 97 LYS A N 1
ATOM 783 C CA . LYS A 1 97 ? -4.050 -0.006 19.438 1.00 98.19 97 LYS A CA 1
ATOM 784 C C . LYS A 1 97 ? -3.550 0.813 18.255 1.00 98.19 97 LYS A C 1
ATOM 786 O O . LYS A 1 97 ? -2.896 1.834 18.464 1.00 98.19 97 LYS A O 1
ATOM 791 N N . SER A 1 98 ? -3.873 0.417 17.029 1.00 98.50 98 SER A N 1
ATOM 792 C CA . SER A 1 98 ? -3.545 1.203 15.839 1.00 98.50 98 SER A CA 1
ATOM 793 C C . SER A 1 98 ? -4.412 2.440 15.680 1.00 98.50 98 SER A C 1
ATOM 795 O O . SER A 1 98 ? -3.907 3.494 15.297 1.00 98.50 98 SER A O 1
ATOM 797 N N . ALA A 1 99 ? -5.693 2.371 16.041 1.00 98.31 99 ALA A N 1
ATOM 798 C CA . ALA A 1 99 ? -6.530 3.560 16.122 1.00 98.31 99 ALA A CA 1
ATOM 799 C C . ALA A 1 99 ? -5.982 4.530 17.176 1.00 98.31 99 ALA A C 1
ATOM 801 O O . ALA A 1 99 ? -5.887 5.727 16.906 1.00 98.31 99 ALA A O 1
ATOM 802 N N . ASN A 1 100 ? -5.549 4.020 18.334 1.00 97.38 100 ASN A N 1
ATOM 803 C CA . ASN A 1 100 ? -4.890 4.829 19.355 1.00 97.38 100 ASN A CA 1
ATOM 804 C C . ASN A 1 100 ? -3.596 5.474 18.827 1.00 97.38 100 ASN A C 1
ATOM 806 O O . ASN A 1 100 ? -3.388 6.669 19.019 1.00 97.38 100 ASN A O 1
ATOM 810 N N . PHE A 1 101 ? -2.761 4.732 18.093 1.00 98.25 101 PHE A N 1
ATOM 811 C CA . PHE A 1 101 ? -1.586 5.304 17.433 1.00 98.25 101 PHE A CA 1
ATOM 812 C C . PHE A 1 101 ? -1.961 6.472 16.505 1.00 98.25 101 PHE A C 1
ATOM 814 O O . PHE A 1 101 ? -1.409 7.563 16.647 1.00 98.25 101 PHE A O 1
ATOM 821 N N . LEU A 1 102 ? -2.940 6.293 15.608 1.00 98.19 102 LEU A N 1
ATOM 822 C CA . LEU A 1 102 ? -3.367 7.358 14.692 1.00 98.19 102 LEU A CA 1
ATOM 823 C C . LEU A 1 102 ? -3.952 8.570 15.425 1.00 98.19 102 LEU A C 1
ATOM 825 O O . LEU A 1 102 ? -3.639 9.698 15.059 1.00 98.19 102 LEU A O 1
ATOM 829 N N . ILE A 1 103 ? -4.768 8.365 16.463 1.00 97.06 103 ILE A N 1
ATOM 830 C CA . ILE A 1 103 ? -5.354 9.460 17.256 1.00 97.06 103 ILE A CA 1
ATOM 831 C C . ILE A 1 103 ? -4.262 10.353 17.853 1.00 97.06 103 ILE A C 1
ATOM 833 O O . ILE A 1 103 ? -4.409 11.574 17.846 1.00 97.06 103 ILE A O 1
ATOM 837 N N . ASN A 1 104 ? -3.175 9.754 18.342 1.00 96.88 104 ASN A N 1
ATOM 838 C CA . ASN A 1 104 ? -2.096 10.494 18.990 1.00 96.88 104 ASN A CA 1
ATOM 839 C C . ASN A 1 104 ? -1.100 11.109 17.998 1.00 96.88 104 ASN A C 1
ATOM 841 O O . ASN A 1 104 ? -0.496 12.127 18.320 1.00 96.88 104 ASN A O 1
ATOM 845 N N . ASN A 1 105 ? -0.935 10.524 16.806 1.00 97.38 105 ASN A N 1
ATOM 846 C CA . ASN A 1 105 ? 0.191 10.860 15.931 1.00 97.38 105 ASN A CA 1
ATOM 847 C C . ASN A 1 105 ? -0.192 11.448 14.566 1.00 97.38 105 ASN A C 1
ATOM 849 O O . ASN A 1 105 ? 0.658 12.051 13.920 1.00 97.38 105 ASN A O 1
ATOM 853 N N . VAL A 1 106 ? -1.439 11.315 14.090 1.00 96.75 106 VAL A N 1
ATOM 854 C CA . VAL A 1 106 ? -1.779 11.715 12.706 1.00 96.75 106 VAL A CA 1
ATOM 855 C C . VAL A 1 106 ? -1.611 13.216 12.453 1.00 96.75 106 VAL A C 1
ATOM 857 O O . VAL A 1 106 ? -1.340 13.616 11.328 1.00 96.75 106 VAL A O 1
ATOM 860 N N . LEU A 1 107 ? -1.750 14.051 13.487 1.00 96.00 107 LEU A N 1
ATOM 861 C CA . LEU A 1 107 ? -1.528 15.501 13.413 1.00 96.00 107 LEU A CA 1
ATOM 862 C C . LEU A 1 107 ? -0.188 15.939 14.032 1.00 96.00 107 LEU A C 1
ATOM 864 O O . LEU A 1 107 ? 0.066 17.141 14.113 1.00 96.00 107 LEU A O 1
ATOM 868 N N . ASP A 1 108 ? 0.645 14.998 14.489 1.00 92.25 108 ASP A N 1
ATOM 869 C CA . ASP A 1 108 ? 1.981 15.305 15.004 1.00 92.25 108 ASP A CA 1
ATOM 870 C C . ASP A 1 108 ? 2.913 15.675 13.836 1.00 92.25 108 ASP A C 1
ATOM 872 O O . ASP A 1 108 ? 2.927 15.023 12.794 1.00 92.25 108 ASP A O 1
ATOM 876 N N . SER A 1 109 ? 3.709 16.729 14.005 1.00 89.88 109 SER A N 1
ATOM 877 C CA . SER A 1 109 ? 4.703 17.174 13.027 1.00 89.88 109 SER A CA 1
ATOM 878 C C . SER A 1 109 ? 5.960 16.298 12.984 1.00 89.88 109 SER A C 1
ATOM 880 O O . SER A 1 109 ? 6.748 16.424 12.038 1.00 89.88 109 SER A O 1
ATOM 882 N N . ASN A 1 110 ? 6.153 15.424 13.980 1.00 90.94 110 ASN A N 1
ATOM 883 C CA . ASN A 1 110 ? 7.269 14.478 14.040 1.00 90.94 110 ASN A CA 1
ATOM 884 C C . ASN A 1 110 ? 7.159 13.356 13.000 1.00 90.94 110 ASN A C 1
ATOM 886 O O . ASN A 1 110 ? 8.185 12.830 12.571 1.00 90.94 110 ASN A O 1
ATOM 890 N N . LEU A 1 111 ? 5.942 13.005 12.572 1.00 93.12 111 LEU A N 1
ATOM 891 C CA . LEU A 1 111 ? 5.715 12.014 11.524 1.00 93.12 111 LEU A CA 1
ATOM 892 C C . LEU A 1 111 ? 5.301 12.697 10.226 1.00 93.12 111 LEU A C 1
ATOM 894 O O . LEU A 1 111 ? 4.519 13.648 10.209 1.00 93.12 111 LEU A O 1
ATOM 898 N N . LYS A 1 112 ? 5.831 12.203 9.108 1.00 92.00 112 LYS A N 1
ATOM 899 C CA . LYS A 1 112 ? 5.421 12.675 7.789 1.00 92.00 112 LYS A CA 1
ATOM 900 C C . LYS A 1 112 ? 4.157 11.932 7.361 1.00 92.00 112 LYS A C 1
ATOM 902 O O . LYS A 1 112 ? 4.094 10.715 7.500 1.00 92.00 112 LYS A O 1
ATOM 907 N N . PRO A 1 113 ? 3.142 12.621 6.817 1.00 95.38 113 PRO A N 1
ATOM 908 C CA . PRO A 1 113 ? 1.952 11.972 6.279 1.00 95.38 113 PRO A CA 1
ATOM 909 C C . PRO A 1 113 ? 2.221 11.433 4.866 1.00 95.38 113 PRO A C 1
ATOM 911 O O . PRO A 1 113 ? 1.384 11.598 3.974 1.00 95.38 113 PRO A O 1
ATOM 914 N N . TRP A 1 114 ? 3.397 10.844 4.622 1.00 95.00 114 TRP A N 1
ATOM 915 C CA . TRP A 1 114 ? 3.762 10.402 3.283 1.00 95.00 114 TRP A CA 1
ATOM 916 C C . TRP A 1 114 ? 3.091 9.084 2.904 1.00 95.00 114 TRP A C 1
ATOM 918 O O . TRP A 1 114 ? 2.595 8.336 3.743 1.00 95.00 114 TRP A O 1
ATOM 928 N N . ASN A 1 115 ? 3.011 8.851 1.598 1.00 93.56 115 ASN A N 1
ATOM 929 C CA . ASN A 1 115 ? 2.566 7.606 0.991 1.00 93.56 115 ASN A CA 1
ATOM 930 C C . ASN A 1 115 ? 3.156 7.487 -0.416 1.00 93.56 115 ASN A C 1
ATOM 932 O O . ASN A 1 115 ? 3.570 8.482 -1.016 1.00 93.56 115 ASN A O 1
ATOM 936 N N . ALA A 1 116 ? 3.130 6.277 -0.965 1.00 88.00 116 ALA A N 1
ATOM 937 C CA . ALA A 1 116 ? 3.365 6.039 -2.381 1.00 88.00 116 ALA A CA 1
ATOM 938 C C . ALA A 1 116 ? 2.027 5.924 -3.128 1.00 88.00 116 ALA A C 1
ATOM 940 O O . ALA A 1 116 ? 1.651 4.848 -3.588 1.00 88.00 116 ALA A O 1
ATOM 941 N N . PHE A 1 117 ? 1.286 7.035 -3.239 1.00 85.38 117 PHE A N 1
ATOM 942 C CA . PHE A 1 117 ? 0.039 7.093 -4.018 1.00 85.38 117 PHE A CA 1
ATOM 943 C C . PHE A 1 117 ? 0.251 6.635 -5.466 1.00 85.38 117 PHE A C 1
ATOM 945 O O . PHE A 1 117 ? -0.597 5.959 -6.047 1.00 85.38 117 PHE A O 1
ATOM 952 N N . PHE A 1 118 ? 1.401 6.985 -6.034 1.00 81.56 118 PHE A N 1
ATOM 953 C CA . PHE A 1 118 ? 1.882 6.446 -7.294 1.00 81.56 118 PHE A CA 1
ATOM 954 C C . PHE A 1 118 ? 3.405 6.310 -7.228 1.00 81.56 118 PHE A C 1
ATOM 956 O O . PHE A 1 118 ? 4.081 7.151 -6.635 1.00 81.56 118 PHE A O 1
ATOM 963 N N . SER A 1 119 ? 3.961 5.268 -7.836 1.00 81.50 119 SER A N 1
ATOM 964 C CA . SER A 1 119 ? 5.407 5.085 -7.957 1.00 81.50 119 SER A CA 1
ATOM 965 C C . SER A 1 119 ? 5.766 4.697 -9.384 1.00 81.50 119 SER A C 1
ATOM 967 O O . SER A 1 119 ? 5.007 4.024 -10.083 1.00 81.50 119 SER A O 1
ATOM 969 N N . GLY A 1 120 ? 6.926 5.162 -9.843 1.00 76.94 120 GLY A N 1
ATOM 970 C CA . GLY A 1 120 ? 7.473 4.693 -11.107 1.00 76.94 120 GLY A CA 1
ATOM 971 C C . GLY A 1 120 ? 7.911 3.233 -10.984 1.00 76.94 120 GLY A C 1
ATOM 972 O O . GLY A 1 120 ? 8.416 2.822 -9.943 1.00 76.94 120 GLY A O 1
ATOM 973 N N . SER A 1 121 ? 7.797 2.458 -12.062 1.00 73.62 121 SER A N 1
ATOM 974 C CA . SER A 1 121 ? 8.338 1.086 -12.138 1.00 73.62 121 SER A CA 1
ATOM 975 C C . SER A 1 121 ? 9.858 1.043 -12.361 1.00 73.62 121 SER A C 1
ATOM 977 O O . SER A 1 121 ? 10.409 0.006 -12.717 1.00 73.62 121 SER A O 1
ATOM 979 N N . ILE A 1 122 ? 10.528 2.186 -12.217 1.00 77.00 122 ILE A N 1
ATOM 980 C CA . ILE A 1 122 ? 11.923 2.418 -12.577 1.00 77.00 122 ILE A CA 1
ATOM 981 C C . ILE A 1 122 ? 12.571 3.162 -11.412 1.00 77.00 122 ILE A C 1
ATOM 983 O O . ILE A 1 122 ? 12.096 4.224 -11.014 1.00 77.00 122 ILE A O 1
ATOM 987 N N . LYS A 1 123 ? 13.677 2.628 -10.908 1.00 78.50 123 LYS A N 1
ATOM 988 C CA . LYS A 1 123 ? 14.588 3.276 -9.968 1.00 78.50 123 LYS A CA 1
ATOM 989 C C . LYS A 1 123 ? 15.838 3.745 -10.719 1.00 78.50 123 LYS A C 1
ATOM 991 O O . LYS A 1 123 ? 16.801 2.997 -10.892 1.00 78.50 123 LYS A O 1
ATOM 996 N N . GLY A 1 124 ? 15.714 4.949 -11.269 1.00 76.25 124 GLY A N 1
ATOM 997 C CA . GLY A 1 124 ? 16.693 5.642 -12.103 1.00 76.25 124 GLY A CA 1
ATOM 998 C C . GLY A 1 124 ? 17.232 4.886 -13.332 1.00 76.25 124 GLY A C 1
ATOM 999 O O . GLY A 1 124 ? 16.669 3.874 -13.762 1.00 76.25 124 GLY A O 1
ATOM 1000 N N . PRO A 1 125 ? 18.285 5.411 -13.990 1.00 72.25 125 PRO A N 1
ATOM 1001 C CA . PRO A 1 125 ? 18.715 4.941 -15.308 1.00 72.25 125 PRO A CA 1
ATOM 1002 C C . PRO A 1 125 ? 19.230 3.499 -15.357 1.00 72.25 125 PRO A C 1
ATOM 10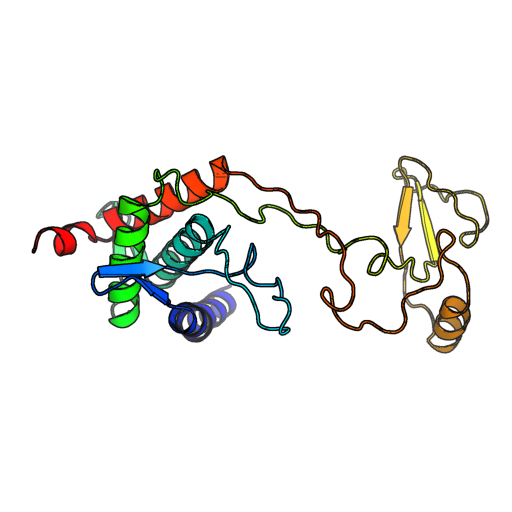04 O O . PRO A 1 125 ? 19.343 2.951 -16.452 1.00 72.25 125 PRO A O 1
ATOM 1007 N N . THR A 1 126 ? 19.586 2.915 -14.210 1.00 71.88 126 THR A N 1
ATOM 1008 C CA . THR A 1 126 ? 20.138 1.550 -14.108 1.00 71.88 126 THR A CA 1
ATOM 1009 C C . THR A 1 126 ? 19.075 0.459 -14.120 1.00 71.88 126 THR A C 1
ATOM 1011 O O . THR A 1 126 ? 19.392 -0.688 -14.406 1.00 71.88 126 THR A O 1
ATOM 1014 N N . THR A 1 127 ? 17.819 0.812 -13.851 1.00 72.56 127 THR A N 1
ATOM 1015 C CA . THR A 1 127 ? 16.662 -0.093 -13.959 1.00 72.56 127 THR A CA 1
ATOM 1016 C C . THR A 1 127 ? 15.748 0.284 -15.129 1.00 72.56 127 THR A C 1
ATOM 1018 O O . THR A 1 127 ? 14.786 -0.419 -15.429 1.00 72.56 127 THR A O 1
ATOM 1021 N N . TYR A 1 128 ? 16.076 1.373 -15.833 1.00 72.81 128 TYR A N 1
ATOM 1022 C CA . TYR A 1 128 ? 15.443 1.775 -17.082 1.00 72.81 128 TYR A CA 1
ATOM 1023 C C . TYR A 1 128 ? 16.086 1.055 -18.273 1.00 72.81 128 TYR A C 1
ATOM 1025 O O . TYR A 1 128 ? 17.072 1.526 -18.848 1.00 72.81 128 TYR A O 1
ATOM 1033 N N . GLY A 1 129 ? 15.527 -0.095 -18.643 1.00 67.50 129 GLY A N 1
ATOM 1034 C CA . GLY A 1 129 ? 15.910 -0.829 -19.847 1.00 67.50 129 GLY A CA 1
ATOM 1035 C C . GLY A 1 129 ? 14.953 -0.541 -20.999 1.00 67.50 129 GLY A C 1
ATOM 1036 O O . GLY A 1 129 ? 13.746 -0.723 -20.856 1.00 67.50 129 GLY A O 1
ATOM 1037 N N . GLY A 1 130 ? 15.486 -0.131 -22.151 1.00 76.94 130 GLY A N 1
ATOM 1038 C CA . GLY A 1 130 ? 14.786 -0.348 -23.414 1.00 76.94 130 GLY A CA 1
ATOM 1039 C C . GLY A 1 130 ? 14.860 -1.838 -23.732 1.00 76.94 130 GLY A C 1
ATOM 1040 O O . GLY A 1 130 ? 15.961 -2.373 -23.822 1.00 76.94 130 GLY A O 1
ATOM 1041 N N . TYR A 1 131 ? 13.718 -2.507 -23.843 1.00 86.56 131 TYR A N 1
ATOM 1042 C CA . TYR A 1 131 ? 13.638 -3.907 -24.268 1.00 86.56 1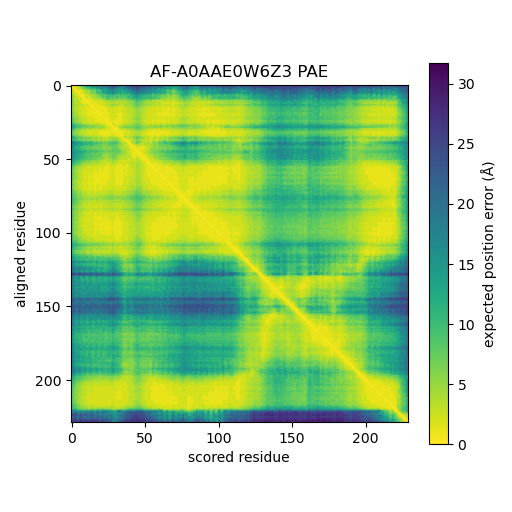31 TYR A CA 1
ATOM 1043 C C . TYR A 1 131 ? 13.252 -3.982 -25.746 1.00 86.56 131 TYR A C 1
ATOM 1045 O O . TYR A 1 131 ? 12.768 -2.978 -26.271 1.00 86.56 131 TYR A O 1
ATOM 1053 N N . PRO A 1 132 ? 13.450 -5.132 -26.414 1.00 90.25 132 PRO A N 1
ATOM 1054 C CA . PRO A 1 132 ? 12.983 -5.320 -27.776 1.00 90.25 132 PRO A CA 1
ATOM 1055 C C . PRO A 1 132 ? 11.491 -5.039 -27.952 1.00 90.25 132 PRO A C 1
ATOM 1057 O O . PRO A 1 132 ? 10.662 -5.455 -27.143 1.00 90.25 132 PRO A O 1
ATOM 1060 N N . LEU A 1 133 ? 11.169 -4.328 -29.028 1.00 88.88 133 LEU A N 1
ATOM 1061 C CA . LEU A 1 133 ? 9.823 -3.929 -29.432 1.00 88.88 133 LEU A CA 1
ATOM 1062 C C . LEU A 1 133 ? 9.657 -4.276 -30.912 1.00 88.88 133 LEU A C 1
ATOM 1064 O O . LEU A 1 133 ? 10.625 -4.222 -31.665 1.00 88.88 133 LEU A O 1
ATOM 1068 N N . ASN A 1 134 ? 8.441 -4.587 -31.348 1.00 88.62 134 ASN A N 1
ATOM 1069 C CA . ASN A 1 134 ? 8.126 -4.820 -32.766 1.00 88.62 134 ASN A CA 1
ATOM 1070 C C . ASN A 1 134 ? 6.946 -3.959 -33.259 1.00 88.62 134 ASN A C 1
ATOM 1072 O O . ASN A 1 134 ? 6.549 -4.068 -34.416 1.00 88.62 134 ASN A O 1
ATOM 1076 N N . MET A 1 135 ? 6.414 -3.083 -32.400 1.00 88.81 135 MET A N 1
ATOM 1077 C CA . MET A 1 135 ? 5.306 -2.184 -32.709 1.00 88.81 135 MET A CA 1
ATOM 1078 C C . MET A 1 135 ? 5.621 -0.768 -32.222 1.00 88.81 135 MET A C 1
ATOM 1080 O O . MET A 1 135 ? 5.912 -0.563 -31.040 1.00 88.81 135 MET A O 1
ATOM 1084 N N . ILE A 1 136 ? 5.509 0.214 -33.122 1.00 88.62 136 ILE A N 1
ATOM 1085 C CA . ILE A 1 136 ? 5.469 1.643 -32.790 1.00 88.62 136 ILE A CA 1
ATOM 1086 C C . ILE A 1 136 ? 4.414 2.331 -33.656 1.00 88.62 136 ILE A C 1
ATOM 1088 O O . ILE A 1 136 ? 4.501 2.344 -34.886 1.00 88.62 136 ILE A O 1
ATOM 1092 N N . GLU A 1 137 ? 3.454 2.975 -33.004 1.00 91.31 137 GLU A N 1
ATOM 1093 C CA . GLU A 1 137 ? 2.359 3.688 -33.654 1.00 91.31 137 GLU A CA 1
ATOM 1094 C C . GLU A 1 137 ? 2.118 5.044 -32.992 1.00 91.31 137 GLU A C 1
ATOM 1096 O O . GLU A 1 137 ? 2.359 5.240 -31.802 1.00 91.31 137 GLU A O 1
ATOM 1101 N N . PHE A 1 138 ? 1.603 6.003 -33.750 1.00 91.31 138 PHE A N 1
ATOM 1102 C CA . PHE A 1 138 ? 1.004 7.207 -33.190 1.00 91.31 138 PHE A CA 1
ATOM 1103 C C . PHE A 1 138 ? -0.314 6.860 -32.484 1.00 91.31 138 PHE A C 1
ATOM 1105 O O . PHE A 1 138 ? -0.997 5.913 -32.860 1.00 91.31 138 PHE A O 1
ATOM 1112 N N . PHE A 1 139 ? -0.755 7.672 -31.520 1.00 92.44 139 PHE A N 1
ATOM 1113 C CA . PHE A 1 139 ? -2.037 7.461 -30.818 1.00 92.44 139 PHE A CA 1
ATOM 1114 C C . PHE A 1 139 ? -3.277 7.456 -31.727 1.00 92.44 139 PHE A C 1
ATOM 1116 O O . PHE A 1 139 ? -4.350 7.031 -31.308 1.00 92.44 139 PHE A O 1
ATOM 1123 N N . ASN A 1 140 ? -3.150 7.924 -32.969 1.00 92.06 140 ASN A N 1
ATOM 1124 C CA . ASN A 1 140 ? -4.195 7.812 -33.985 1.00 92.06 140 ASN A CA 1
ATOM 1125 C C . ASN A 1 140 ? -4.193 6.447 -34.718 1.00 92.06 140 ASN A C 1
ATOM 1127 O O . ASN A 1 140 ? -4.956 6.292 -35.669 1.00 92.06 140 ASN A O 1
ATOM 1131 N N . GLY A 1 141 ? -3.342 5.496 -34.311 1.00 88.25 141 GLY A N 1
ATOM 1132 C CA . GLY A 1 141 ? -3.207 4.152 -34.886 1.00 88.25 141 GLY A CA 1
ATOM 1133 C C . GLY A 1 141 ? -2.409 4.090 -36.190 1.00 88.25 141 GLY A C 1
ATOM 1134 O O . GLY A 1 141 ? -2.500 3.110 -36.921 1.00 88.25 141 GLY A O 1
ATOM 1135 N N . THR A 1 142 ? -1.680 5.151 -36.550 1.00 90.25 142 THR A N 1
ATOM 1136 C CA . THR A 1 142 ? -0.822 5.131 -37.745 1.00 90.25 142 THR A CA 1
ATOM 1137 C C . THR A 1 142 ? 0.597 4.713 -37.385 1.00 90.25 142 THR A C 1
ATOM 1139 O O . THR A 1 142 ? 1.140 5.167 -36.380 1.00 90.25 142 THR A O 1
ATOM 1142 N N . ALA A 1 143 ? 1.212 3.868 -38.213 1.00 8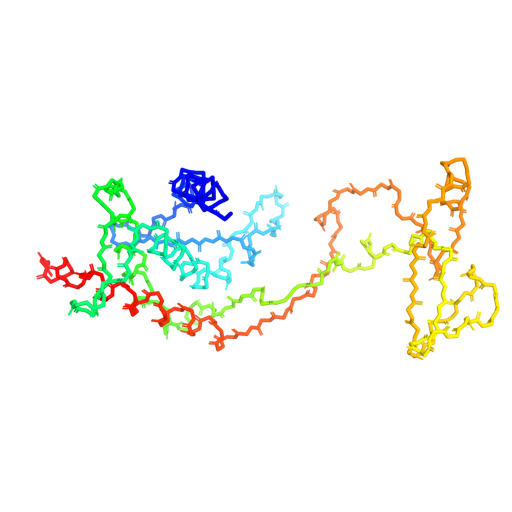6.81 143 ALA A N 1
ATOM 1143 C CA . ALA A 1 143 ? 2.586 3.427 -38.002 1.00 86.81 143 ALA A CA 1
ATOM 1144 C C . ALA A 1 143 ? 3.558 4.616 -38.004 1.00 86.81 143 ALA A C 1
ATOM 1146 O O . ALA A 1 143 ? 3.446 5.529 -38.832 1.00 86.81 143 ALA A O 1
ATOM 1147 N N . VAL A 1 144 ? 4.535 4.593 -37.098 1.00 84.75 144 VAL A N 1
ATOM 1148 C CA . VAL A 1 144 ? 5.615 5.582 -37.116 1.00 84.75 144 VAL A CA 1
ATOM 1149 C C . VAL A 1 144 ? 6.573 5.249 -38.264 1.00 84.75 144 VAL A C 1
ATOM 1151 O O . VAL A 1 144 ? 7.041 4.115 -38.357 1.00 84.75 144 VAL A O 1
ATOM 1154 N N . PRO A 1 145 ? 6.888 6.202 -39.158 1.00 80.69 145 PRO A N 1
ATOM 1155 C CA . PRO A 1 145 ? 7.821 5.951 -40.245 1.00 80.69 145 PRO A CA 1
ATOM 1156 C C . PRO A 1 145 ? 9.251 5.813 -39.711 1.00 80.69 145 PRO A C 1
ATOM 1158 O O . PRO A 1 145 ? 9.730 6.683 -38.986 1.00 80.69 145 PRO A O 1
ATOM 1161 N N . GLY A 1 146 ? 9.957 4.769 -40.139 1.00 75.62 146 GLY A N 1
ATOM 1162 C CA . GLY A 1 146 ? 11.379 4.587 -39.853 1.00 75.62 146 GLY A CA 1
ATOM 1163 C C . GLY A 1 146 ? 11.719 3.204 -39.316 1.00 75.62 146 GLY A C 1
ATOM 1164 O O . GLY A 1 146 ? 10.879 2.310 -39.266 1.00 75.62 146 GLY A O 1
ATOM 1165 N N . ASP A 1 147 ? 12.987 3.049 -38.953 1.00 75.94 147 ASP A N 1
ATOM 1166 C CA . ASP A 1 147 ? 13.507 1.855 -38.300 1.00 75.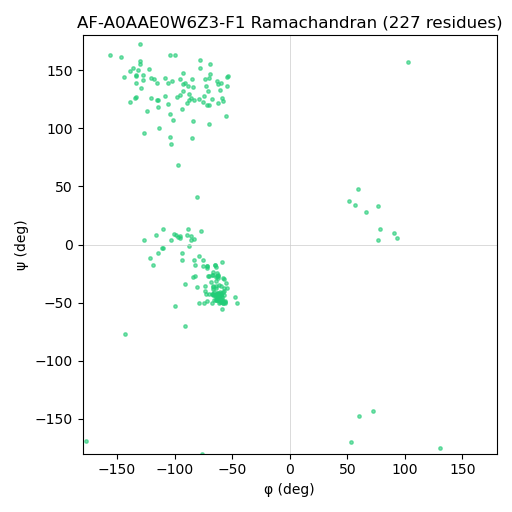94 147 ASP A CA 1
ATOM 1167 C C . ASP A 1 147 ? 13.234 1.932 -36.788 1.00 75.94 147 ASP A C 1
ATOM 1169 O O . ASP A 1 147 ? 13.637 2.892 -36.122 1.00 75.94 147 ASP A O 1
ATOM 1173 N N . ILE A 1 148 ? 12.567 0.908 -36.254 1.00 73.94 148 ILE A N 1
ATOM 1174 C CA . ILE A 1 148 ? 12.248 0.753 -34.832 1.00 73.94 148 ILE A CA 1
ATOM 1175 C C . ILE A 1 148 ? 13.503 0.781 -33.940 1.00 73.94 148 ILE A C 1
ATOM 1177 O O . ILE A 1 148 ? 13.454 1.290 -32.820 1.00 73.94 148 ILE A O 1
ATOM 1181 N N . HIS A 1 149 ? 14.649 0.341 -34.469 1.00 68.19 149 HIS A N 1
ATOM 1182 C CA . HIS A 1 149 ? 15.938 0.310 -33.774 1.00 68.19 149 HIS A CA 1
ATOM 1183 C C . HIS A 1 149 ? 16.593 1.697 -33.655 1.00 68.19 149 HIS A C 1
ATOM 1185 O O . HIS A 1 149 ? 17.466 1.916 -32.814 1.00 68.19 149 HIS A O 1
ATOM 1191 N N . GLN A 1 150 ? 16.168 2.664 -34.476 1.00 66.88 150 GLN A N 1
ATOM 1192 C CA . GLN A 1 150 ? 16.690 4.039 -34.492 1.00 66.88 150 GLN A CA 1
ATOM 1193 C C . GLN A 1 150 ? 15.682 5.057 -33.957 1.00 66.88 150 GLN A C 1
ATOM 1195 O O . GLN A 1 150 ? 15.848 6.264 -34.145 1.00 66.88 150 GLN A O 1
ATOM 1200 N N . PHE A 1 151 ? 14.622 4.581 -33.305 1.00 67.31 151 PHE A N 1
ATOM 1201 C CA . PHE A 1 151 ? 13.516 5.422 -32.890 1.00 67.31 151 PHE A CA 1
ATOM 1202 C C . PHE A 1 151 ? 13.965 6.565 -31.966 1.00 67.31 151 PHE A C 1
ATOM 1204 O O . PHE A 1 151 ? 14.527 6.364 -30.884 1.00 67.31 151 PHE A O 1
ATOM 1211 N N . HIS A 1 152 ? 13.650 7.787 -32.393 1.00 67.62 152 HIS A N 1
ATOM 1212 C CA . HIS A 1 152 ? 13.662 8.974 -31.554 1.00 67.62 152 HIS A CA 1
ATOM 1213 C C . HIS A 1 152 ? 12.264 9.164 -30.972 1.00 67.62 152 HIS A C 1
ATOM 1215 O O . HIS A 1 152 ? 11.284 9.106 -31.706 1.00 67.62 152 HIS A O 1
ATOM 1221 N N . TYR A 1 153 ? 12.175 9.399 -29.661 1.00 69.31 153 TYR A N 1
ATOM 1222 C CA . TYR A 1 153 ? 10.897 9.590 -28.979 1.00 69.31 153 TYR A CA 1
ATOM 1223 C C . TYR A 1 153 ? 10.089 10.720 -29.628 1.00 69.31 153 TYR A C 1
ATOM 1225 O O . TYR A 1 153 ? 10.468 11.889 -29.534 1.00 69.31 153 TYR A O 1
ATOM 1233 N N . TYR A 1 154 ? 8.984 10.366 -30.285 1.00 74.12 154 TYR A N 1
ATOM 1234 C CA . TYR A 1 154 ? 8.002 11.327 -30.768 1.00 74.12 154 TYR A CA 1
ATOM 1235 C C . TYR A 1 154 ? 6.937 11.535 -29.693 1.00 74.12 154 TYR A C 1
ATOM 1237 O O . TYR A 1 154 ? 6.466 10.595 -29.052 1.00 74.12 154 TYR A O 1
ATOM 1245 N N . GLU A 1 155 ? 6.520 12.783 -29.503 1.00 73.81 155 GLU A N 1
ATOM 1246 C CA . GLU A 1 155 ? 5.338 13.066 -28.696 1.00 73.81 155 GLU A CA 1
ATOM 1247 C C . GLU A 1 155 ? 4.119 12.383 -29.347 1.00 73.81 155 GLU A C 1
ATOM 1249 O O . GLU A 1 155 ? 3.896 12.514 -30.551 1.00 73.81 155 GLU A O 1
ATOM 1254 N N . ASN A 1 156 ? 3.312 11.675 -28.548 1.00 86.88 156 ASN A N 1
ATOM 1255 C CA . ASN A 1 156 ? 2.095 10.952 -28.963 1.00 86.88 156 ASN A CA 1
ATOM 1256 C C . ASN A 1 156 ? 2.288 9.613 -29.694 1.00 86.88 156 ASN A C 1
ATOM 1258 O O . ASN A 1 156 ? 1.467 9.250 -30.542 1.00 86.88 156 ASN A O 1
ATOM 1262 N N . THR A 1 157 ? 3.333 8.860 -29.357 1.00 87.00 157 THR A N 1
ATOM 1263 C CA . THR A 1 157 ? 3.501 7.473 -29.819 1.00 87.00 157 THR A CA 1
ATOM 1264 C C . THR A 1 157 ? 3.288 6.459 -28.705 1.00 87.00 157 THR A C 1
ATOM 1266 O O . THR A 1 157 ? 3.720 6.676 -27.574 1.00 87.00 157 THR A O 1
ATOM 1269 N N . ALA A 1 158 ? 2.680 5.328 -29.046 1.00 87.06 158 ALA A N 1
ATOM 1270 C CA . ALA A 1 158 ? 2.688 4.106 -28.261 1.00 87.06 158 ALA A CA 1
ATOM 1271 C C . ALA A 1 158 ? 3.683 3.123 -28.887 1.00 87.06 158 ALA A C 1
ATOM 1273 O O . ALA A 1 158 ? 3.777 3.009 -30.108 1.00 87.06 158 ALA A O 1
ATOM 1274 N N . PHE A 1 159 ? 4.424 2.407 -28.051 1.00 87.88 159 PHE A N 1
ATOM 1275 C CA . PHE A 1 159 ? 5.357 1.380 -28.492 1.00 87.88 159 PHE A CA 1
ATOM 1276 C C . PHE A 1 159 ? 5.265 0.165 -27.577 1.00 87.88 159 PHE A C 1
ATOM 1278 O O . PHE A 1 159 ? 4.936 0.291 -26.395 1.00 87.88 159 PHE A O 1
ATOM 1285 N N . GLY A 1 160 ? 5.516 -1.017 -28.129 1.00 88.81 160 GLY A N 1
ATOM 1286 C CA . GLY A 1 160 ? 5.301 -2.270 -27.419 1.00 88.81 160 GLY A CA 1
ATOM 1287 C C . GLY A 1 160 ? 5.731 -3.493 -28.216 1.00 88.81 160 GLY A C 1
ATOM 1288 O O . GLY A 1 160 ? 6.375 -3.398 -29.263 1.00 88.81 160 GLY A O 1
ATOM 1289 N N . VAL A 1 161 ? 5.330 -4.648 -27.694 1.00 90.56 161 VAL A N 1
ATOM 1290 C CA . VAL A 1 161 ? 5.378 -5.917 -28.413 1.00 90.56 161 VAL A CA 1
ATOM 1291 C C . VAL A 1 161 ? 3.955 -6.286 -28.819 1.00 90.56 161 VAL A C 1
ATOM 1293 O O . VAL A 1 161 ? 3.081 -6.432 -27.966 1.00 90.56 161 VAL A O 1
ATOM 1296 N N . GLU A 1 162 ? 3.727 -6.434 -30.117 1.00 89.81 162 GLU A N 1
ATOM 1297 C CA . GLU A 1 162 ? 2.537 -7.046 -30.687 1.00 89.81 162 GLU A CA 1
ATOM 1298 C C . GLU A 1 162 ? 2.814 -8.527 -30.982 1.00 89.81 162 GLU A C 1
ATOM 1300 O O . GLU A 1 162 ? 3.790 -8.889 -31.643 1.00 89.81 162 GLU A O 1
ATOM 1305 N N . GLY A 1 163 ? 1.938 -9.404 -30.494 1.00 93.38 163 GLY A N 1
ATOM 1306 C CA . GLY A 1 163 ? 2.050 -10.842 -30.723 1.00 93.38 163 GLY A CA 1
ATOM 1307 C C . GLY A 1 163 ? 3.192 -11.500 -29.944 1.00 93.38 163 GLY A C 1
ATOM 1308 O O . GLY A 1 163 ? 3.428 -11.191 -28.778 1.00 93.38 163 GLY A O 1
ATOM 1309 N N . ILE A 1 164 ? 3.841 -12.481 -30.575 1.00 94.06 164 ILE A N 1
ATOM 1310 C CA . ILE A 1 164 ? 4.916 -13.286 -29.985 1.00 94.06 164 ILE A CA 1
ATOM 1311 C C . ILE A 1 164 ? 6.164 -13.100 -30.842 1.00 94.06 164 ILE A C 1
ATOM 1313 O O . ILE A 1 164 ? 6.117 -13.348 -32.045 1.00 94.06 164 ILE A O 1
ATOM 1317 N N . ILE A 1 165 ? 7.271 -12.717 -30.209 1.00 93.75 165 ILE A N 1
ATOM 1318 C CA . ILE A 1 165 ? 8.601 -12.748 -30.822 1.00 93.75 165 ILE A CA 1
ATOM 1319 C C . ILE A 1 165 ? 9.183 -14.150 -30.568 1.00 93.75 165 ILE A C 1
ATOM 1321 O O . ILE A 1 165 ? 9.205 -14.577 -29.409 1.00 93.75 165 ILE A O 1
ATOM 1325 N N . PRO A 1 166 ? 9.602 -14.899 -31.603 1.00 95.88 166 PRO A N 1
ATOM 1326 C CA . PRO A 1 166 ? 10.306 -16.168 -31.434 1.00 95.88 166 PRO A CA 1
ATOM 1327 C C . PRO A 1 166 ? 11.531 -16.029 -30.523 1.00 95.88 166 PRO A C 1
ATOM 1329 O O . PRO A 1 166 ? 12.206 -15.006 -30.537 1.00 95.88 166 PRO A O 1
ATOM 1332 N N . GLU A 1 167 ? 11.834 -17.058 -29.730 1.00 95.44 167 GLU A N 1
ATOM 1333 C CA . GLU A 1 167 ? 12.928 -17.007 -28.749 1.00 95.44 167 GLU A CA 1
ATOM 1334 C C . GLU A 1 167 ? 14.287 -16.717 -29.404 1.00 95.44 167 GLU A C 1
ATOM 1336 O O . GLU A 1 167 ? 15.043 -15.883 -28.919 1.00 95.44 167 GLU A O 1
ATOM 1341 N N . ASP A 1 168 ? 14.594 -17.381 -30.518 1.00 97.38 168 ASP A N 1
ATOM 1342 C CA . ASP A 1 168 ? 15.838 -17.185 -31.262 1.00 97.38 168 ASP A CA 1
ATOM 1343 C C . ASP A 1 168 ? 15.965 -15.756 -31.802 1.00 97.38 168 ASP A C 1
ATOM 1345 O O . ASP A 1 168 ? 17.026 -15.148 -31.680 1.00 97.38 168 ASP A O 1
ATOM 1349 N N . GLU A 1 169 ? 14.870 -15.195 -32.316 1.00 94.94 169 GLU A N 1
ATOM 1350 C CA . GLU A 1 169 ? 14.806 -13.792 -32.729 1.00 94.94 169 GLU A CA 1
ATOM 1351 C C . GLU A 1 169 ? 14.997 -12.849 -31.533 1.00 94.94 169 GLU A C 1
ATOM 1353 O O . GLU A 1 169 ? 15.831 -11.946 -31.579 1.00 94.94 169 GLU A O 1
ATOM 1358 N N . TYR A 1 170 ? 14.296 -13.089 -30.422 1.00 93.50 170 TYR A N 1
ATOM 1359 C CA . TYR A 1 170 ? 14.383 -12.259 -29.222 1.00 93.50 170 TYR A CA 1
ATOM 1360 C C . TYR A 1 170 ? 15.805 -12.225 -28.642 1.00 93.50 170 TYR A C 1
ATOM 1362 O O . TYR A 1 170 ? 16.295 -11.159 -28.268 1.00 93.50 170 TYR A O 1
ATOM 1370 N N . GLN A 1 171 ? 16.504 -13.365 -28.628 1.00 95.00 171 GLN A N 1
ATOM 1371 C CA . GLN A 1 171 ? 17.895 -13.448 -28.172 1.00 95.00 171 GLN A CA 1
ATOM 1372 C C . GLN A 1 171 ? 18.865 -12.650 -29.055 1.00 95.00 171 GLN A C 1
ATOM 1374 O O . GLN A 1 171 ? 19.851 -12.117 -28.541 1.00 95.00 171 GLN A O 1
ATOM 1379 N N . GLU A 1 172 ? 18.607 -12.527 -30.360 1.00 93.69 172 GLU A N 1
ATOM 1380 C CA . GLU A 1 172 ? 19.383 -11.629 -31.222 1.00 93.69 172 GLU A CA 1
ATOM 1381 C C . GLU A 1 172 ? 19.041 -10.157 -30.952 1.00 93.69 172 GLU A C 1
ATOM 1383 O O . GLU A 1 172 ? 19.953 -9.344 -30.794 1.00 93.69 172 GLU A O 1
ATOM 1388 N N . LEU A 1 173 ? 17.758 -9.817 -30.778 1.00 91.69 173 LEU A N 1
ATOM 1389 C CA . LEU A 1 173 ? 17.319 -8.445 -30.485 1.00 91.69 173 LEU A CA 1
ATOM 1390 C C . LEU A 1 173 ? 17.870 -7.908 -29.151 1.00 91.69 173 LEU A C 1
ATOM 1392 O O . LEU A 1 173 ? 18.100 -6.703 -29.013 1.00 91.69 173 LEU A O 1
ATOM 1396 N N . LEU A 1 174 ? 18.129 -8.781 -28.170 1.00 92.06 174 LEU A N 1
ATOM 1397 C CA . LEU A 1 174 ? 18.777 -8.410 -26.904 1.00 92.06 174 LEU A CA 1
ATOM 1398 C C . LEU A 1 174 ? 20.231 -7.931 -27.076 1.00 92.06 174 LEU A C 1
ATOM 1400 O O . LEU A 1 174 ? 20.773 -7.281 -26.180 1.00 92.06 174 LEU A O 1
ATOM 1404 N N . LYS A 1 175 ? 20.869 -8.226 -28.216 1.00 92.25 175 LYS A N 1
ATOM 1405 C CA . LYS A 1 175 ? 22.244 -7.803 -28.536 1.00 92.25 175 LYS A CA 1
ATOM 1406 C C . LYS A 1 175 ? 22.300 -6.425 -29.199 1.00 92.25 175 LYS A C 1
ATOM 1408 O O . LYS A 1 175 ? 23.392 -5.929 -29.485 1.00 92.25 175 LYS A O 1
ATOM 1413 N N . GLU A 1 176 ? 21.152 -5.799 -29.425 1.00 89.50 176 GLU A N 1
ATOM 1414 C CA . GLU A 1 176 ? 21.036 -4.495 -30.065 1.00 89.50 176 GLU A CA 1
ATOM 1415 C C . GLU A 1 176 ? 20.734 -3.379 -29.063 1.00 89.50 176 GLU A C 1
ATOM 1417 O O . GLU A 1 176 ? 20.324 -3.617 -27.927 1.00 89.50 176 GLU A O 1
ATOM 1422 N N . LYS A 1 177 ? 20.945 -2.124 -29.480 1.00 86.25 177 LYS A N 1
ATOM 1423 C CA . LYS A 1 177 ? 20.602 -0.958 -28.659 1.00 86.25 177 LYS A CA 1
ATOM 1424 C C . LYS A 1 177 ? 19.157 -0.540 -28.902 1.00 86.25 177 LYS A C 1
ATOM 1426 O O . LYS A 1 177 ? 18.787 -0.242 -30.029 1.00 86.25 177 LYS A O 1
ATOM 1431 N N . TRP A 1 178 ? 18.411 -0.370 -27.820 1.00 84.44 178 TRP A N 1
ATOM 1432 C CA . TRP A 1 178 ? 17.040 0.124 -27.790 1.00 84.44 178 TRP A CA 1
ATOM 1433 C C . TRP A 1 178 ? 17.009 1.464 -27.059 1.00 84.44 178 TRP A C 1
ATOM 1435 O O . TRP A 1 178 ? 17.518 1.589 -25.944 1.00 84.44 178 TRP A O 1
ATOM 1445 N N . PHE A 1 179 ? 16.481 2.507 -27.707 1.00 78.56 179 PHE A N 1
ATOM 1446 C CA . PHE A 1 179 ? 16.523 3.890 -27.195 1.00 78.56 179 PHE A CA 1
ATOM 1447 C C . PHE A 1 179 ? 17.943 4.342 -26.791 1.00 78.56 179 PHE A C 1
ATOM 1449 O O . PHE A 1 179 ? 18.154 5.028 -25.788 1.00 78.56 179 PHE A O 1
ATOM 1456 N N . GLY A 1 180 ? 18.949 3.907 -27.559 1.00 79.44 180 GLY A N 1
ATOM 1457 C CA . GLY A 1 180 ? 20.361 4.217 -27.321 1.00 79.44 180 GLY A CA 1
ATOM 1458 C C . GLY A 1 180 ? 21.032 3.432 -26.185 1.00 79.44 180 GLY A C 1
ATOM 1459 O O . GLY A 1 180 ? 22.207 3.684 -25.905 1.00 79.44 180 GLY A O 1
ATOM 1460 N N . ARG A 1 181 ? 20.342 2.475 -25.549 1.00 81.12 181 ARG A N 1
ATOM 1461 C CA . ARG A 1 181 ? 20.852 1.662 -24.429 1.00 81.12 181 ARG A CA 1
ATOM 1462 C C . ARG A 1 181 ? 20.787 0.173 -24.755 1.00 81.12 181 ARG A C 1
ATOM 1464 O O . ARG A 1 181 ? 19.932 -0.250 -25.517 1.00 81.12 181 ARG A O 1
ATOM 1471 N N . MET A 1 182 ? 21.689 -0.619 -24.183 1.00 87.25 182 MET A N 1
ATOM 1472 C CA . MET A 1 182 ? 21.548 -2.078 -24.232 1.00 87.25 182 MET A CA 1
ATOM 1473 C C . MET A 1 182 ? 20.432 -2.512 -23.270 1.00 87.25 182 MET A C 1
ATOM 1475 O O . MET A 1 182 ? 20.339 -1.923 -22.186 1.00 87.25 182 MET A O 1
ATOM 1479 N N . PRO A 1 183 ? 19.620 -3.522 -23.623 1.00 88.25 183 PRO A N 1
ATOM 1480 C CA . PRO A 1 183 ? 18.691 -4.149 -22.697 1.00 88.25 183 PRO A CA 1
ATOM 1481 C C . PRO A 1 183 ? 19.403 -4.638 -21.435 1.00 88.25 183 PRO A C 1
ATOM 1483 O O . PRO A 1 183 ? 20.539 -5.114 -21.482 1.00 88.25 183 PRO A O 1
ATOM 1486 N N . ILE A 1 184 ? 18.723 -4.529 -20.297 1.00 84.75 184 ILE A N 1
ATOM 1487 C CA . ILE A 1 184 ? 19.219 -5.058 -19.026 1.00 84.75 184 ILE A CA 1
ATOM 1488 C C . ILE A 1 184 ? 18.830 -6.536 -18.975 1.00 84.75 184 ILE A C 1
ATOM 1490 O O . ILE A 1 184 ? 17.660 -6.865 -18.800 1.00 84.75 184 ILE A O 1
ATOM 1494 N N . THR A 1 185 ? 19.800 -7.430 -19.152 1.00 85.38 185 THR A N 1
ATOM 1495 C CA . THR A 1 185 ? 19.574 -8.888 -19.115 1.00 85.38 185 THR A CA 1
ATOM 1496 C C . THR A 1 185 ? 19.811 -9.497 -17.736 1.00 85.38 185 THR A C 1
ATOM 1498 O O . THR A 1 185 ? 19.418 -10.633 -17.489 1.00 85.38 185 THR A O 1
ATOM 1501 N N . GLU A 1 186 ? 20.431 -8.746 -16.826 1.00 84.56 186 GLU A N 1
ATOM 1502 C CA . GLU A 1 186 ? 20.678 -9.153 -15.445 1.00 84.56 186 GLU A CA 1
ATOM 1503 C C . GLU A 1 186 ? 20.073 -8.116 -14.493 1.00 84.56 186 GLU A C 1
ATOM 1505 O O . GLU A 1 186 ? 20.491 -6.959 -14.460 1.00 84.56 186 GLU A O 1
ATOM 1510 N N . PHE A 1 187 ? 19.065 -8.523 -13.717 1.00 82.94 187 PHE A N 1
ATOM 1511 C CA . PHE A 1 187 ? 18.459 -7.678 -12.692 1.00 82.94 187 PHE A CA 1
ATOM 1512 C C . PHE A 1 187 ? 18.988 -8.072 -11.316 1.00 82.94 187 PHE A C 1
ATOM 1514 O O . PHE A 1 187 ? 18.615 -9.102 -10.759 1.00 82.94 187 PHE A O 1
ATOM 1521 N N . HIS A 1 188 ? 19.841 -7.226 -10.747 1.00 82.12 188 HIS A N 1
ATOM 1522 C CA . HIS A 1 188 ? 20.412 -7.445 -9.417 1.00 82.12 188 HIS A CA 1
ATOM 1523 C C . HIS A 1 188 ? 19.515 -6.919 -8.276 1.00 82.12 188 HIS A C 1
ATOM 1525 O O . HIS A 1 188 ? 19.900 -6.985 -7.111 1.00 82.12 188 HIS A O 1
ATOM 1531 N N . GLY A 1 189 ? 18.315 -6.416 -8.594 1.00 76.94 189 GLY A N 1
ATOM 1532 C CA . GLY A 1 189 ? 17.386 -5.800 -7.645 1.00 76.94 189 GLY A CA 1
ATOM 1533 C C . GLY A 1 189 ? 17.382 -4.271 -7.716 1.00 76.94 189 GLY A C 1
ATOM 1534 O O . GLY A 1 189 ? 18.358 -3.650 -8.131 1.00 76.94 189 GLY A O 1
ATOM 1535 N N . PHE A 1 190 ? 16.292 -3.644 -7.262 1.00 76.38 190 PHE A N 1
ATOM 1536 C CA . PHE A 1 190 ? 16.171 -2.179 -7.238 1.00 76.38 190 PHE A CA 1
ATOM 1537 C C . PHE A 1 190 ? 17.230 -1.522 -6.330 1.00 76.38 190 PHE A C 1
ATOM 1539 O O . PHE A 1 190 ? 17.651 -0.400 -6.572 1.00 76.38 190 PHE A O 1
ATOM 1546 N N . ASN A 1 191 ? 17.730 -2.211 -5.305 1.00 76.50 191 ASN A N 1
ATOM 1547 C CA . ASN A 1 191 ? 18.727 -1.648 -4.386 1.00 76.50 191 ASN A CA 1
ATOM 1548 C C . ASN A 1 191 ? 20.181 -1.993 -4.756 1.00 76.50 191 ASN A C 1
ATOM 1550 O O . ASN A 1 191 ? 21.084 -1.638 -4.007 1.00 76.50 191 ASN A O 1
ATOM 1554 N N . ALA A 1 192 ? 20.430 -2.652 -5.896 1.00 78.94 192 ALA A N 1
ATOM 1555 C CA . ALA A 1 192 ? 21.786 -3.033 -6.307 1.00 78.94 192 ALA A CA 1
ATOM 1556 C C . ALA A 1 192 ? 22.683 -1.838 -6.660 1.00 78.94 192 ALA A C 1
ATOM 1558 O O . ALA A 1 192 ? 23.905 -1.923 -6.544 1.00 78.94 192 ALA A O 1
ATOM 1559 N N . TYR A 1 193 ? 22.076 -0.727 -7.083 1.00 76.81 193 TYR A N 1
ATOM 1560 C CA . TYR A 1 193 ? 22.773 0.510 -7.402 1.00 76.81 193 TYR A CA 1
ATOM 1561 C C . TYR A 1 193 ? 22.141 1.679 -6.636 1.00 76.81 193 TYR A C 1
ATOM 1563 O O . TYR A 1 193 ? 20.913 1.725 -6.497 1.00 76.81 193 TYR A O 1
ATOM 1571 N N . PRO A 1 194 ? 22.953 2.629 -6.137 1.00 74.69 194 PRO A N 1
ATOM 1572 C CA . PRO A 1 194 ? 22.442 3.834 -5.501 1.00 74.69 194 PRO A CA 1
ATOM 1573 C C . PRO A 1 194 ? 21.812 4.726 -6.573 1.00 74.69 194 PRO A C 1
ATOM 1575 O O . PRO A 1 194 ? 22.509 5.368 -7.358 1.00 74.69 194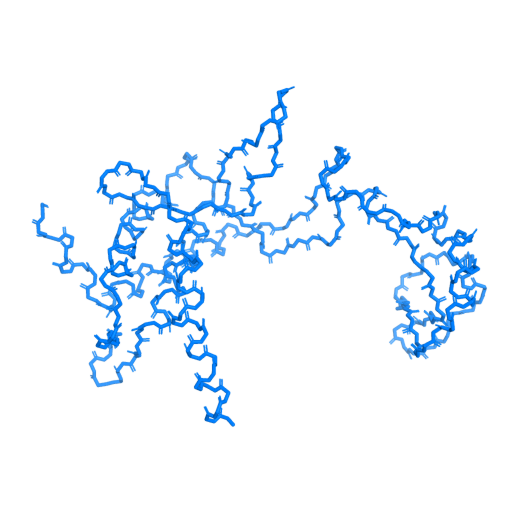 PRO A O 1
ATOM 1578 N N . ASP A 1 195 ? 20.485 4.733 -6.622 1.00 78.00 195 ASP A N 1
ATOM 1579 C CA . ASP A 1 195 ? 19.709 5.498 -7.592 1.00 78.00 195 ASP A CA 1
ATOM 1580 C C . ASP A 1 195 ? 18.397 5.984 -6.964 1.00 78.00 195 ASP A C 1
ATOM 1582 O O . ASP A 1 195 ? 17.962 5.471 -5.928 1.00 78.00 195 ASP A O 1
ATOM 1586 N N . TYR A 1 196 ? 17.765 6.983 -7.571 1.00 78.69 196 TYR A N 1
ATOM 1587 C CA . TYR A 1 196 ? 16.540 7.575 -7.033 1.00 78.69 196 TYR A CA 1
ATOM 1588 C C . TYR A 1 196 ? 15.297 6.793 -7.470 1.00 78.69 196 TYR A C 1
ATOM 1590 O O . TYR A 1 196 ? 15.191 6.338 -8.612 1.00 78.69 196 TYR A O 1
ATOM 1598 N N . TRP A 1 197 ? 14.318 6.676 -6.569 1.00 82.19 197 TRP A N 1
ATOM 1599 C CA . TRP A 1 197 ? 12.994 6.148 -6.895 1.00 82.19 197 TRP A CA 1
ATOM 1600 C C . TRP A 1 197 ? 11.997 7.307 -6.994 1.00 82.19 197 TRP A C 1
ATOM 1602 O O . TRP A 1 197 ? 11.703 7.939 -5.979 1.00 82.19 197 TRP A O 1
ATOM 1612 N N . PRO A 1 198 ? 11.461 7.622 -8.186 1.00 84.12 198 PRO A N 1
ATOM 1613 C CA . PRO A 1 198 ? 10.386 8.591 -8.298 1.00 84.12 198 PRO A CA 1
ATOM 1614 C C . PRO A 1 198 ? 9.095 8.011 -7.711 1.00 84.12 198 PRO A C 1
ATOM 1616 O O . PRO A 1 198 ? 8.561 7.006 -8.191 1.00 84.12 198 PRO A O 1
ATOM 1619 N N . PHE A 1 199 ? 8.571 8.683 -6.694 1.00 88.19 199 PHE A N 1
ATOM 1620 C CA . PHE A 1 199 ? 7.238 8.442 -6.166 1.00 88.19 199 PHE A CA 1
ATOM 1621 C C . PHE A 1 199 ? 6.483 9.762 -6.041 1.00 88.19 199 PHE A C 1
ATOM 1623 O O . PHE A 1 199 ? 7.067 10.842 -5.943 1.00 88.19 199 PHE A O 1
ATOM 1630 N N . TRP A 1 200 ? 5.163 9.660 -6.066 1.00 90.56 200 TRP A N 1
ATOM 1631 C CA . TRP A 1 200 ? 4.250 10.766 -5.878 1.00 90.56 200 TRP A CA 1
ATOM 1632 C C . TRP A 1 200 ? 3.492 10.523 -4.590 1.00 90.56 200 TRP A C 1
ATOM 1634 O O . TRP A 1 200 ? 2.760 9.542 -4.450 1.00 90.56 200 TRP A O 1
ATOM 1644 N N . CYS A 1 201 ? 3.688 11.447 -3.663 1.00 93.81 201 CYS A N 1
ATOM 1645 C CA . CYS A 1 201 ? 3.026 11.466 -2.377 1.00 93.81 201 CYS A CA 1
ATOM 1646 C C . CYS A 1 201 ? 1.797 12.376 -2.428 1.00 93.81 201 CYS A C 1
ATOM 1648 O O . CYS A 1 201 ? 1.819 13.439 -3.054 1.00 93.81 201 CYS A O 1
ATOM 1650 N N . SER A 1 202 ? 0.731 11.971 -1.740 1.00 96.00 202 SER A N 1
ATOM 1651 C CA . SER A 1 202 ? -0.442 12.812 -1.496 1.00 96.00 202 SER A CA 1
ATOM 1652 C C . SER A 1 202 ? -0.752 12.863 -0.004 1.00 96.00 202 SER A C 1
ATOM 1654 O O . SER A 1 202 ? -1.446 11.996 0.518 1.00 96.00 202 SER A O 1
ATOM 1656 N N . GLU A 1 203 ? -0.277 13.893 0.695 1.00 96.00 203 GLU A N 1
ATOM 1657 C CA . GLU A 1 203 ? -0.520 14.043 2.141 1.00 96.00 203 GLU A CA 1
ATOM 1658 C C . GLU A 1 203 ? -2.023 14.067 2.467 1.00 96.00 203 GLU A C 1
ATOM 1660 O O . GLU A 1 203 ? -2.487 13.421 3.407 1.00 96.00 203 GLU A O 1
ATOM 1665 N N . ALA A 1 204 ? -2.815 14.743 1.626 1.00 97.19 204 ALA A N 1
ATOM 1666 C CA . ALA A 1 204 ? -4.271 14.768 1.741 1.00 97.19 204 ALA A CA 1
ATOM 1667 C C . ALA A 1 204 ? -4.880 13.357 1.701 1.00 97.19 204 ALA A C 1
ATOM 1669 O O . ALA A 1 204 ? -5.831 13.079 2.431 1.00 97.19 204 ALA A O 1
ATOM 1670 N N . TYR A 1 205 ? -4.322 12.455 0.888 1.00 96.62 205 TYR A N 1
ATOM 1671 C CA . TYR A 1 205 ? -4.781 11.073 0.833 1.00 96.62 205 TYR A CA 1
ATOM 1672 C C . TYR A 1 205 ? -4.504 10.333 2.146 1.00 96.62 205 TYR A C 1
ATOM 1674 O O . TYR A 1 205 ? -5.416 9.690 2.660 1.00 96.62 205 TYR A O 1
ATOM 1682 N N . THR A 1 206 ? -3.328 10.515 2.755 1.00 97.56 206 THR A N 1
ATOM 1683 C CA . THR A 1 206 ? -3.017 9.969 4.091 1.00 97.56 206 THR A CA 1
ATOM 1684 C C . THR A 1 206 ? -4.001 10.437 5.157 1.00 97.56 206 THR A C 1
ATOM 1686 O O . THR A 1 206 ? -4.483 9.637 5.963 1.00 97.56 206 THR A O 1
ATOM 1689 N N . TYR A 1 207 ? -4.357 11.722 5.156 1.00 98.06 207 TYR A N 1
ATOM 1690 C CA . TYR A 1 207 ? -5.343 12.238 6.103 1.00 98.06 207 TYR A CA 1
ATOM 1691 C C . TYR A 1 207 ? -6.738 11.655 5.867 1.00 98.06 207 TYR A C 1
ATOM 1693 O O . TYR A 1 207 ? -7.422 11.291 6.825 1.00 98.06 207 TYR A O 1
ATOM 1701 N N . VAL A 1 208 ? -7.162 11.521 4.608 1.00 98.12 208 VAL A N 1
ATOM 1702 C CA . VAL A 1 208 ? -8.471 10.947 4.267 1.00 98.12 208 VAL A CA 1
ATOM 1703 C C . VAL A 1 208 ? -8.547 9.464 4.638 1.00 98.12 208 VAL A C 1
ATOM 1705 O O . VAL A 1 208 ? -9.549 9.043 5.220 1.00 98.12 208 VAL A O 1
ATOM 1708 N N . THR A 1 209 ? -7.510 8.669 4.360 1.00 98.12 209 THR A N 1
ATOM 1709 C CA . THR A 1 209 ? -7.493 7.246 4.740 1.00 98.12 209 THR A CA 1
ATOM 1710 C C . THR A 1 209 ? -7.461 7.065 6.254 1.00 98.12 209 THR A C 1
ATOM 1712 O O . THR A 1 209 ? -8.173 6.200 6.772 1.00 98.12 209 THR A O 1
ATOM 1715 N N . SER A 1 210 ? -6.723 7.916 6.974 1.00 98.56 210 SER A N 1
ATOM 1716 C CA . SER A 1 210 ? -6.706 7.933 8.442 1.00 98.56 210 SER A CA 1
ATOM 1717 C C . SER A 1 210 ? -8.072 8.296 9.020 1.00 98.56 210 SER A C 1
ATOM 1719 O O . SER A 1 210 ? -8.573 7.615 9.915 1.00 98.56 210 SER A O 1
ATOM 1721 N N . LEU A 1 211 ? -8.732 9.320 8.470 1.00 98.44 211 LEU A N 1
ATOM 1722 C CA . LEU A 1 211 ? -10.084 9.693 8.882 1.00 98.44 211 LEU A CA 1
ATOM 1723 C C . LEU A 1 211 ? -11.077 8.552 8.635 1.00 98.44 211 LEU A C 1
ATOM 1725 O O . LEU A 1 211 ? -11.900 8.266 9.503 1.00 98.44 211 LEU A O 1
ATOM 1729 N N . LEU A 1 212 ? -10.988 7.872 7.488 1.00 98.50 212 LEU A N 1
ATOM 1730 C CA . LEU A 1 212 ? -11.822 6.710 7.185 1.00 98.50 212 LEU A CA 1
ATOM 1731 C C . LEU A 1 212 ? -11.587 5.569 8.184 1.00 98.50 212 LEU A C 1
ATOM 1733 O O . LEU A 1 212 ? -12.557 4.999 8.685 1.00 98.50 212 LEU A O 1
ATOM 1737 N N . ALA A 1 213 ? -10.326 5.272 8.510 1.00 98.50 213 ALA A N 1
ATOM 1738 C CA . ALA A 1 213 ? -9.959 4.252 9.490 1.00 98.50 213 ALA A CA 1
ATOM 1739 C C . ALA A 1 213 ? -10.582 4.547 10.863 1.00 98.50 213 ALA A C 1
ATOM 1741 O O . ALA A 1 213 ? -11.277 3.702 11.431 1.00 98.50 213 ALA A O 1
ATOM 1742 N N . LEU A 1 214 ? -10.415 5.777 11.360 1.00 98.31 214 LEU A N 1
ATOM 1743 C CA . LEU A 1 214 ? -10.971 6.211 12.644 1.00 98.31 214 LEU A CA 1
ATOM 1744 C C . LEU A 1 214 ? -12.506 6.262 12.633 1.00 98.31 214 LEU A C 1
ATOM 1746 O O . LEU A 1 214 ? -13.143 5.905 13.625 1.00 98.31 214 LEU A O 1
ATOM 1750 N N . ALA A 1 215 ? -13.124 6.658 11.517 1.00 97.56 215 ALA A N 1
ATOM 1751 C CA . ALA A 1 215 ? -14.577 6.656 11.367 1.00 97.56 215 ALA A CA 1
ATOM 1752 C C . ALA A 1 215 ? -15.154 5.232 11.394 1.00 97.56 215 ALA A C 1
ATOM 1754 O O . ALA A 1 215 ? -16.147 4.986 12.082 1.00 97.56 215 ALA A O 1
ATOM 1755 N N . LYS A 1 216 ? -14.513 4.279 10.706 1.00 97.25 216 LYS A N 1
ATOM 1756 C CA . LYS A 1 216 ? -14.883 2.858 10.752 1.00 97.25 216 LYS A CA 1
ATOM 1757 C C . LYS A 1 216 ? -14.678 2.262 12.146 1.00 97.25 216 LYS A C 1
ATOM 1759 O O . LYS A 1 216 ? -15.563 1.573 12.653 1.00 97.25 216 LYS A O 1
ATOM 1764 N N . PHE A 1 217 ? -13.562 2.575 12.805 1.00 97.00 217 PHE A N 1
ATOM 1765 C CA . PHE A 1 217 ? -13.308 2.158 14.186 1.00 97.00 217 PHE A CA 1
ATOM 1766 C C . PHE A 1 217 ? -14.386 2.691 15.140 1.00 97.00 217 PHE A C 1
ATOM 1768 O O . PHE A 1 217 ? -14.950 1.947 15.940 1.00 97.00 217 PHE A O 1
ATOM 1775 N N . LYS A 1 218 ? -14.772 3.965 14.990 1.00 95.50 218 LYS A N 1
ATOM 1776 C CA . LYS A 1 218 ? -15.884 4.550 15.748 1.00 95.50 218 LYS A CA 1
ATOM 1777 C C . LYS A 1 218 ? -17.193 3.802 15.527 1.00 95.50 218 LYS A C 1
ATOM 1779 O O . LYS A 1 218 ? -17.895 3.485 16.483 1.00 95.50 218 LYS A O 1
ATOM 1784 N N . ASN A 1 219 ? -17.538 3.571 14.263 1.00 94.94 219 ASN A N 1
ATOM 1785 C CA . ASN A 1 219 ? -18.822 3.007 13.863 1.00 94.94 219 ASN A CA 1
ATOM 1786 C C . ASN A 1 219 ? -18.961 1.513 14.205 1.00 94.94 219 ASN A C 1
ATOM 1788 O O . ASN A 1 219 ? -20.082 1.034 14.328 1.00 94.94 219 ASN A O 1
ATOM 1792 N N . SER A 1 220 ? -17.844 0.814 14.416 1.00 92.56 220 SER A N 1
ATOM 1793 C CA . SER A 1 220 ? -17.786 -0.581 14.875 1.00 92.56 220 SER A CA 1
ATOM 1794 C C . SER A 1 220 ? -17.763 -0.739 16.407 1.00 92.56 220 SER A C 1
ATOM 1796 O O . SER A 1 220 ? -17.571 -1.843 16.912 1.00 92.56 220 SER A O 1
ATOM 1798 N N . GLY A 1 221 ? -17.963 0.356 17.160 1.00 87.00 221 GLY A N 1
ATOM 1799 C CA . GLY A 1 221 ? -18.046 0.352 18.628 1.00 87.00 221 GLY A CA 1
ATOM 1800 C C . GLY A 1 221 ? -16.728 0.626 19.368 1.00 87.00 221 GLY A C 1
ATOM 1801 O O . GLY A 1 221 ? -16.704 0.586 20.597 1.00 87.00 221 GLY A O 1
ATOM 1802 N N . GLY A 1 222 ? -15.647 0.964 18.657 1.00 73.94 222 GLY A N 1
ATOM 1803 C CA . GLY A 1 222 ? -14.284 1.038 19.199 1.00 73.94 222 GLY A CA 1
ATOM 1804 C C . GLY A 1 222 ? -14.054 1.991 20.384 1.00 73.94 222 GLY A C 1
ATOM 1805 O O . GLY A 1 222 ? -13.224 1.717 21.245 1.00 73.94 222 GLY A O 1
ATOM 1806 N N . PHE A 1 223 ? -14.821 3.078 20.518 1.00 59.34 223 PHE A N 1
ATOM 1807 C CA . PHE A 1 223 ? -14.667 4.011 21.654 1.00 59.34 223 PHE A CA 1
ATOM 1808 C C . PHE A 1 223 ? -15.305 3.525 22.965 1.00 59.34 223 PHE A C 1
ATOM 1810 O O . PHE A 1 223 ? -15.076 4.130 24.012 1.00 59.34 223 PHE A O 1
ATOM 1817 N N . GLY A 1 224 ? -16.091 2.443 22.938 1.00 56.56 224 GLY A N 1
ATOM 1818 C CA . GLY A 1 224 ? -16.578 1.799 24.162 1.00 56.56 224 GLY A CA 1
ATOM 1819 C C . GLY A 1 224 ? -15.456 1.153 24.987 1.00 56.56 224 GLY A C 1
ATOM 1820 O O . GLY A 1 224 ? -15.599 1.019 26.200 1.00 56.56 224 GLY A O 1
ATOM 1821 N N . TYR A 1 225 ? -14.335 0.812 24.339 1.00 48.72 225 TYR A N 1
ATOM 1822 C CA . TYR A 1 225 ? -13.171 0.164 24.951 1.00 48.72 225 TYR A CA 1
ATOM 1823 C C . TYR A 1 225 ? -12.129 1.170 25.470 1.00 48.72 225 TYR A C 1
ATOM 1825 O O . TYR A 1 225 ? -11.578 0.979 26.550 1.00 48.72 225 TYR A O 1
ATOM 1833 N N . LEU A 1 226 ? -11.958 2.311 24.790 1.00 48.22 226 LEU A N 1
ATOM 1834 C CA . LEU A 1 226 ? -11.001 3.356 25.191 1.00 48.22 226 LEU A CA 1
ATOM 1835 C C . LEU A 1 226 ? -11.409 4.150 26.448 1.00 48.22 226 LEU A C 1
ATOM 1837 O O . LEU A 1 226 ? -10.559 4.776 27.067 1.00 48.22 226 LEU A O 1
ATOM 1841 N N . ASN A 1 227 ? -12.684 4.125 26.850 1.00 41.34 227 ASN A N 1
ATOM 1842 C CA . ASN A 1 227 ? -13.177 4.817 28.054 1.00 41.34 227 ASN A CA 1
ATOM 1843 C C . ASN A 1 227 ? -13.087 3.967 29.341 1.00 41.34 227 ASN A C 1
ATOM 1845 O O . ASN A 1 227 ? -13.719 4.311 30.340 1.00 41.34 227 ASN A O 1
ATOM 1849 N N . GLN A 1 228 ? -12.361 2.842 29.325 1.00 39.81 228 GLN A N 1
ATOM 1850 C CA . GLN A 1 228 ? -12.199 1.963 30.495 1.00 39.81 228 GLN A CA 1
ATOM 1851 C C . GLN A 1 228 ? -10.865 2.134 31.245 1.00 39.81 228 GLN A C 1
ATOM 1853 O O . GLN A 1 228 ? -10.600 1.359 32.166 1.00 39.81 228 GLN A O 1
ATOM 1858 N N . TYR A 1 229 ? -10.063 3.150 30.909 1.00 43.41 229 TYR A N 1
ATOM 1859 C CA . TYR A 1 229 ? -8.810 3.477 31.601 1.00 43.41 229 TYR A CA 1
ATOM 1860 C C . TYR A 1 229 ? -8.700 4.968 31.915 1.00 43.41 229 TYR A C 1
ATOM 1862 O O . TYR A 1 229 ? -8.901 5.783 30.988 1.00 43.41 229 TYR A O 1
#

Mean predicted aligned error: 8.21 Å

Sequence (229 aa):
MRKVEDYLGESLKRNMTATILNYVIYDGNTMIYFDDFLGDGDLDAENNTIKYGEDRLYTTAMAINALITTWAVYDEKTKSLIWDEDTPPEVHHTIEKSANFLINNVLDSNLKPWNAFFSGSIKGPTTYGGYPLNMIEFFNGTAVPGDIHQFHYYENTAFGVEGIIPEDEYQELLKEKWFGRMPITEFHGFNAYPDYWPFWCSEAYTYVTSLLALAKFKNSGGFGYLNQY

Foldseek 3Di:
DVVVCVVVLVCLLPVVLVVLLVQWDDDPPQATWGADDPQQADADPVRDTGRPRQQGLLRLLVSLVSLQVSFWDQDPVLRFTEGDPPRDPSSLVNLLRSLVVNVVPVPPPSHHNWDQPDWDPDFPPLRDFQADWDAKAFQVRHGDDDDQLPDDDDPRMDTHHDDDDDPVRRVVRQVGDHPNHRGDPDDPDSPPDPGHIDGDTDSVVSVVSSVVSNVNCVRHPSVVVVVPD

Radius of gyration: 23.93 Å; Cα contacts (8 Å, |Δi|>4): 318; chains: 1; bounding box: 58×36×72 Å

Nearest PDB structures (foldseek):
  7b9v-assembly1_T  TM=5.625E-01  e=7.161E+00  Saccharomyces cerevisiae
  1xju-assembly3_A-2  TM=2.678E-01  e=7.607E+00  Punavirus P1
  1xjt-assembly1_A  TM=2.946E-01  e=8.583E+00  Punavirus P1